Protein AF-A0A5S9M3V0-F1 (afdb_monomer_lite)

pLDDT: mean 73.52, std 26.39, range [24.31, 98.56]

Structure (mmCIF, N/CA/C/O backbone):
data_AF-A0A5S9M3V0-F1
#
_entry.id   AF-A0A5S9M3V0-F1
#
loop_
_atom_site.group_PDB
_atom_site.id
_atom_site.type_symbol
_atom_site.label_atom_id
_atom_site.label_alt_id
_atom_site.label_comp_id
_atom_site.label_asym_id
_atom_site.label_entity_id
_atom_site.label_seq_id
_atom_site.pdbx_PDB_ins_code
_atom_site.Cartn_x
_atom_site.Cartn_y
_atom_site.Cartn_z
_atom_site.occupancy
_atom_site.B_iso_or_equiv
_atom_site.auth_seq_id
_atom_site.auth_comp_id
_atom_site.auth_asym_id
_atom_site.auth_atom_id
_atom_site.pdbx_PDB_model_num
ATOM 1 N N . MET A 1 1 ? -3.239 -9.063 2.909 1.00 83.62 1 MET A N 1
ATOM 2 C CA . MET A 1 1 ? -3.955 -8.893 1.628 1.00 83.62 1 MET A CA 1
ATOM 3 C C . MET A 1 1 ? -2.912 -8.593 0.571 1.00 83.62 1 MET A C 1
ATOM 5 O O . MET A 1 1 ? -2.339 -7.516 0.611 1.00 83.62 1 MET A O 1
ATOM 9 N N . GLY A 1 2 ? -2.609 -9.561 -0.298 1.00 81.31 2 GLY A N 1
ATOM 10 C CA . GLY A 1 2 ? -1.682 -9.356 -1.419 1.00 81.31 2 GLY A CA 1
ATOM 11 C C . GLY A 1 2 ? -2.353 -8.707 -2.640 1.00 81.31 2 GLY A C 1
ATOM 12 O O . GLY A 1 2 ? -3.596 -8.662 -2.681 1.00 81.31 2 GLY A O 1
ATOM 13 N N . PRO A 1 3 ? -1.552 -8.257 -3.622 1.00 82.06 3 PRO A N 1
ATOM 14 C CA . PRO A 1 3 ? -2.022 -7.537 -4.802 1.00 82.06 3 PRO A CA 1
ATOM 15 C C . PRO A 1 3 ? -2.828 -8.434 -5.747 1.00 82.06 3 PRO A C 1
ATOM 17 O O . PRO A 1 3 ? -2.800 -9.663 -5.641 1.00 82.06 3 PRO A O 1
ATOM 20 N N . PHE A 1 4 ? -3.497 -7.825 -6.721 1.00 76.31 4 PHE A N 1
ATOM 21 C CA . PHE A 1 4 ? -4.145 -8.510 -7.833 1.00 76.31 4 PHE A CA 1
ATOM 22 C C . PHE A 1 4 ? -3.152 -9.371 -8.617 1.00 76.31 4 PHE A C 1
ATOM 24 O O . PHE A 1 4 ? -3.470 -10.504 -8.963 1.00 76.31 4 PHE A O 1
ATOM 31 N N . GLY A 1 5 ? -1.916 -8.908 -8.821 1.00 68.94 5 GLY A N 1
ATOM 32 C CA . GLY A 1 5 ? -0.915 -9.685 -9.554 1.00 68.94 5 GLY A CA 1
ATOM 33 C C . GLY A 1 5 ? -0.588 -11.051 -8.933 1.00 68.94 5 GLY A C 1
ATOM 34 O O . GLY A 1 5 ? -0.295 -12.001 -9.652 1.00 68.94 5 GLY A O 1
ATOM 35 N N . ALA A 1 6 ? -0.730 -11.194 -7.609 1.00 67.81 6 ALA A N 1
ATOM 36 C CA . ALA A 1 6 ? -0.544 -12.481 -6.933 1.00 67.81 6 ALA A CA 1
ATOM 37 C C . ALA A 1 6 ? -1.690 -13.470 -7.223 1.00 67.81 6 ALA A C 1
ATOM 39 O O . ALA A 1 6 ? -1.515 -14.680 -7.107 1.00 67.81 6 ALA A O 1
ATOM 40 N N . TYR A 1 7 ? -2.868 -12.972 -7.616 1.00 60.62 7 TYR A N 1
ATOM 41 C CA . TYR A 1 7 ? -3.984 -13.804 -8.067 1.00 60.62 7 TYR A CA 1
ATOM 42 C C . TYR A 1 7 ? -3.748 -14.358 -9.481 1.00 60.62 7 TYR A C 1
ATOM 44 O O . TYR A 1 7 ? -4.107 -15.503 -9.751 1.00 60.62 7 TYR A O 1
ATOM 52 N N . LEU A 1 8 ? -3.086 -13.597 -10.360 1.00 61.81 8 LEU A N 1
ATOM 53 C CA . LEU A 1 8 ? -2.803 -14.020 -11.737 1.00 61.81 8 LEU A CA 1
ATOM 54 C C . LEU A 1 8 ? -1.798 -15.181 -11.834 1.00 61.81 8 LEU A C 1
ATOM 56 O O . LEU A 1 8 ? -1.773 -15.875 -12.847 1.00 61.81 8 LEU A O 1
ATOM 60 N N . SER A 1 9 ? -1.007 -15.434 -10.781 1.00 60.62 9 SER A N 1
ATOM 61 C CA . SER A 1 9 ? -0.002 -16.515 -10.718 1.00 60.62 9 SER A CA 1
ATOM 62 C C . SER A 1 9 ? 1.030 -16.497 -11.864 1.00 60.62 9 SER A C 1
ATOM 64 O O . SER A 1 9 ? 1.663 -17.513 -12.150 1.00 60.62 9 SER A O 1
ATOM 66 N N . ASP A 1 10 ? 1.221 -15.347 -12.518 1.00 60.50 10 ASP A N 1
ATOM 67 C CA . ASP A 1 10 ? 2.099 -15.149 -13.682 1.00 60.50 10 ASP A CA 1
ATOM 68 C C . ASP A 1 10 ? 3.323 -14.255 -13.378 1.00 60.50 10 ASP A C 1
ATOM 70 O O . ASP A 1 10 ? 4.095 -13.899 -14.273 1.00 60.50 10 ASP A O 1
ATOM 74 N N . GLY A 1 11 ? 3.511 -13.883 -12.106 1.00 56.34 11 GLY A N 1
ATOM 75 C CA . GLY A 1 11 ? 4.574 -12.983 -11.651 1.00 56.34 11 GLY A CA 1
ATOM 76 C C . GLY A 1 11 ? 4.284 -11.492 -11.869 1.00 56.34 11 GLY A C 1
ATOM 77 O O . GLY A 1 11 ? 5.174 -10.661 -11.660 1.00 56.34 11 GLY A O 1
ATOM 78 N N . SER A 1 12 ? 3.062 -11.118 -12.269 1.00 57.88 12 SER A N 1
ATOM 79 C CA . SER A 1 12 ? 2.623 -9.713 -12.360 1.00 57.88 12 SER A CA 1
ATOM 80 C C . SER A 1 12 ? 2.601 -8.989 -11.008 1.00 57.88 12 SER A C 1
ATOM 82 O O . SER A 1 12 ? 2.659 -7.759 -10.979 1.00 57.88 12 SER A O 1
ATOM 84 N N . GLU A 1 13 ? 2.647 -9.729 -9.893 1.00 54.34 13 GLU A N 1
ATOM 85 C CA . GLU A 1 13 ? 2.831 -9.212 -8.526 1.00 54.34 13 GLU A CA 1
ATOM 86 C C . GLU A 1 13 ? 4.061 -8.301 -8.352 1.00 54.34 13 GLU A C 1
ATOM 88 O O . GLU A 1 13 ? 4.094 -7.502 -7.422 1.00 54.34 13 GLU A O 1
ATOM 93 N N . TYR A 1 14 ? 5.042 -8.368 -9.263 1.00 55.38 14 TYR A N 1
ATOM 94 C CA . TYR A 1 14 ? 6.237 -7.514 -9.255 1.00 55.38 14 TYR A CA 1
ATOM 95 C C . TYR A 1 14 ? 6.328 -6.533 -10.427 1.00 55.38 14 TYR A C 1
ATOM 97 O O . TYR A 1 14 ? 7.297 -5.773 -10.494 1.00 55.38 14 TYR A O 1
ATOM 105 N N . LYS A 1 15 ? 5.362 -6.554 -11.354 1.00 61.38 15 LYS A N 1
ATOM 106 C CA . LYS A 1 15 ? 5.360 -5.714 -12.564 1.00 61.38 15 LYS A CA 1
ATOM 107 C C . LYS A 1 15 ? 4.281 -4.635 -12.543 1.00 61.38 15 LYS A C 1
ATOM 109 O O . LYS A 1 15 ? 4.515 -3.572 -13.105 1.00 61.38 15 LYS A O 1
ATOM 114 N N . GLY A 1 16 ? 3.130 -4.894 -11.920 1.00 59.75 16 GLY A N 1
ATOM 115 C CA . GLY A 1 16 ? 1.950 -4.045 -12.104 1.00 59.75 16 GLY A CA 1
ATOM 116 C C . GLY A 1 16 ? 1.423 -4.094 -13.546 1.00 59.75 16 GLY A C 1
ATOM 117 O O . GLY A 1 16 ? 1.654 -5.069 -14.263 1.00 59.75 16 GLY A O 1
ATOM 118 N N . ASN A 1 17 ? 0.719 -3.037 -13.960 1.00 66.38 17 ASN A N 1
ATOM 119 C CA . ASN A 1 17 ? 0.140 -2.816 -15.285 1.00 66.38 17 ASN A CA 1
ATOM 120 C C . ASN A 1 17 ? -0.765 -3.961 -15.765 1.00 66.38 17 ASN A C 1
ATOM 122 O O . ASN A 1 17 ? -0.607 -4.509 -16.855 1.00 66.38 17 ASN A O 1
ATOM 126 N N . TYR A 1 18 ? -1.749 -4.316 -14.938 1.00 72.25 18 TYR A N 1
ATOM 127 C CA . TYR A 1 18 ? -2.718 -5.373 -15.244 1.00 72.25 18 TYR A CA 1
ATOM 128 C C . TYR A 1 18 ? -3.685 -5.012 -16.390 1.00 72.25 18 TYR A C 1
ATOM 130 O O . TYR A 1 18 ? -4.527 -5.827 -16.756 1.00 72.25 18 TYR A O 1
ATOM 138 N N . GLY A 1 19 ? -3.633 -3.776 -16.909 1.00 76.62 19 GLY A N 1
ATOM 139 C CA . GLY A 1 19 ? -4.624 -3.249 -17.854 1.00 76.62 19 GLY A CA 1
ATOM 140 C C . GLY A 1 19 ? -6.026 -3.091 -17.252 1.00 76.62 19 GLY A C 1
ATOM 141 O O . GLY A 1 19 ? -7.004 -2.999 -17.991 1.00 76.62 19 GLY A O 1
ATOM 142 N N . LEU A 1 20 ? -6.137 -3.090 -15.919 1.00 84.69 20 LEU A N 1
ATOM 143 C CA . LEU A 1 20 ? -7.403 -2.970 -15.203 1.00 84.69 20 LEU A CA 1
ATOM 144 C C . LEU A 1 20 ? -7.732 -1.517 -14.872 1.00 84.69 20 LEU A C 1
ATOM 146 O O . LEU A 1 20 ? -6.852 -0.711 -14.574 1.00 84.69 20 LEU A O 1
ATOM 150 N N . SER A 1 21 ? -9.027 -1.206 -14.877 1.00 90.88 21 SER A N 1
ATOM 151 C CA . SER A 1 21 ? -9.535 0.049 -14.331 1.00 90.88 21 SER A CA 1
ATOM 152 C C . SER A 1 21 ? -9.509 0.030 -12.801 1.00 90.88 21 SER A C 1
ATOM 154 O O . SER A 1 21 ? -9.533 -1.029 -12.170 1.00 90.88 21 SER A O 1
ATOM 156 N N . GLU A 1 22 ? -9.534 1.217 -12.195 1.00 93.38 22 GLU A N 1
ATOM 157 C CA . GLU A 1 22 ? -9.676 1.368 -10.744 1.00 93.38 22 GLU A CA 1
ATOM 158 C C . GLU A 1 22 ? -10.935 0.654 -10.224 1.00 93.38 22 GLU A C 1
ATOM 160 O O . GLU A 1 22 ? -10.861 -0.077 -9.241 1.00 93.38 22 GLU A O 1
ATOM 165 N N . GLN A 1 23 ? -12.067 0.773 -10.932 1.00 93.88 23 GLN A N 1
ATOM 166 C CA . GLN A 1 23 ? -13.310 0.096 -10.552 1.00 93.88 23 GLN A CA 1
ATOM 167 C C . GLN A 1 23 ? -13.162 -1.431 -10.547 1.00 93.88 23 GLN A C 1
ATOM 169 O O . GLN A 1 23 ? -13.623 -2.084 -9.616 1.00 93.88 23 GLN A O 1
ATOM 174 N N . ALA A 1 24 ? -12.477 -2.008 -11.539 1.00 93.94 24 ALA A N 1
ATOM 175 C CA . ALA A 1 24 ? -12.241 -3.450 -11.574 1.00 93.94 24 ALA A CA 1
ATOM 176 C C . ALA A 1 24 ? -11.377 -3.918 -10.387 1.00 93.94 24 ALA A C 1
ATOM 178 O O . ALA A 1 24 ? -11.604 -4.996 -9.838 1.00 93.94 24 ALA A O 1
ATOM 179 N N . LEU A 1 25 ? -10.411 -3.098 -9.958 1.00 95.69 25 LEU A N 1
ATOM 180 C CA . LEU A 1 25 ? -9.590 -3.366 -8.774 1.00 95.69 25 LEU A CA 1
ATOM 181 C C . LEU A 1 25 ? -10.396 -3.237 -7.473 1.00 95.69 25 LEU A C 1
ATOM 183 O O . LEU A 1 25 ? -10.235 -4.066 -6.576 1.00 95.69 25 LEU A O 1
ATOM 187 N N . ILE A 1 26 ? -11.293 -2.252 -7.382 1.00 96.75 26 ILE A N 1
ATOM 188 C CA . ILE A 1 26 ? -12.248 -2.122 -6.274 1.00 96.75 26 ILE A CA 1
ATOM 189 C C . ILE A 1 26 ? -13.121 -3.379 -6.187 1.00 96.75 26 ILE A C 1
ATOM 191 O O . ILE A 1 26 ? -13.203 -4.006 -5.130 1.00 96.75 26 ILE A O 1
ATOM 195 N N . ASP A 1 27 ? -13.726 -3.789 -7.302 1.00 95.88 27 ASP A N 1
ATOM 196 C CA . ASP A 1 27 ? -14.616 -4.951 -7.356 1.00 95.88 27 ASP A CA 1
ATOM 197 C C . ASP A 1 27 ? -13.896 -6.244 -6.965 1.00 95.88 27 ASP A C 1
ATOM 199 O O . ASP A 1 27 ? -14.465 -7.091 -6.273 1.00 95.88 27 ASP A O 1
ATOM 203 N N . PHE A 1 28 ? -12.622 -6.367 -7.336 1.00 94.69 28 PHE A N 1
ATOM 204 C CA . PHE A 1 28 ? -11.773 -7.479 -6.931 1.00 94.69 28 PHE A CA 1
ATOM 205 C C . PHE A 1 28 ? -11.464 -7.492 -5.423 1.00 94.69 28 PHE A C 1
ATOM 207 O O . PHE A 1 28 ? -11.489 -8.555 -4.792 1.00 94.69 28 PHE A O 1
ATOM 214 N N . HIS A 1 29 ? -11.160 -6.338 -4.821 1.00 95.62 29 HIS A N 1
ATOM 215 C CA . HIS A 1 29 ? -10.774 -6.262 -3.406 1.00 95.62 29 HIS A CA 1
ATOM 216 C C . HIS A 1 29 ? -11.964 -6.273 -2.443 1.00 95.62 29 HIS A C 1
ATOM 218 O O . HIS A 1 29 ? -11.828 -6.815 -1.344 1.00 95.62 29 HIS A O 1
ATOM 224 N N . ARG A 1 30 ? -13.137 -5.767 -2.848 1.00 97.62 30 ARG A N 1
ATOM 225 C CA . ARG A 1 30 ? -14.355 -5.687 -2.018 1.00 97.62 30 ARG A CA 1
ATOM 226 C C . ARG A 1 30 ? -14.709 -6.984 -1.287 1.00 97.62 30 ARG A C 1
ATOM 228 O O . ARG A 1 30 ? -14.741 -6.953 -0.056 1.00 97.62 30 ARG A O 1
ATOM 235 N N . PRO A 1 31 ? -14.915 -8.137 -1.955 1.00 93.62 31 PRO A N 1
ATOM 236 C CA . PRO A 1 31 ? -15.298 -9.360 -1.247 1.00 93.62 31 PRO A CA 1
ATOM 237 C C . PRO A 1 31 ? -14.209 -9.860 -0.287 1.00 93.62 31 PRO A C 1
ATOM 239 O O . PRO A 1 31 ? -14.510 -10.481 0.731 1.00 93.62 31 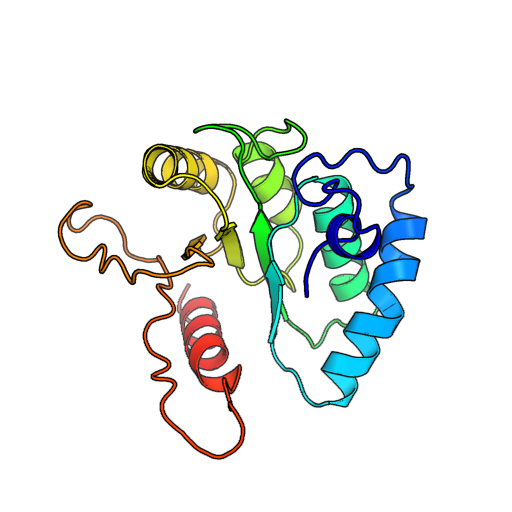PRO A O 1
ATOM 242 N N . ARG A 1 32 ? -12.933 -9.575 -0.578 1.00 92.31 32 ARG A N 1
ATOM 243 C CA . ARG A 1 32 ? -11.801 -9.975 0.269 1.00 92.31 32 ARG A CA 1
ATOM 244 C C . ARG A 1 32 ? -11.723 -9.121 1.535 1.00 92.31 32 ARG A C 1
ATOM 246 O O . ARG A 1 32 ? -11.483 -9.659 2.613 1.00 92.31 32 ARG A O 1
ATOM 253 N N . ILE A 1 33 ? -11.928 -7.809 1.403 1.00 90.31 33 ILE A N 1
ATOM 254 C CA . ILE A 1 33 ? -11.992 -6.879 2.535 1.00 90.31 33 ILE A CA 1
ATOM 255 C C . ILE A 1 33 ? -13.208 -7.202 3.404 1.00 90.31 33 ILE A C 1
ATOM 257 O O . ILE A 1 33 ? -13.033 -7.397 4.604 1.00 90.31 33 ILE A O 1
ATOM 261 N N . GLN A 1 34 ? -14.391 -7.371 2.802 1.00 91.50 34 GLN A N 1
ATOM 262 C CA . GLN A 1 34 ? -15.620 -7.745 3.510 1.00 91.50 34 GLN A CA 1
ATOM 263 C C . GLN A 1 34 ? -15.405 -8.974 4.401 1.00 91.50 34 GLN A C 1
ATOM 265 O O . GLN A 1 34 ? -15.664 -8.915 5.598 1.00 91.50 34 GLN A O 1
ATOM 270 N N . ALA A 1 35 ? -14.850 -10.058 3.850 1.00 83.50 35 ALA A N 1
ATOM 271 C CA . ALA A 1 35 ? -14.629 -11.288 4.607 1.0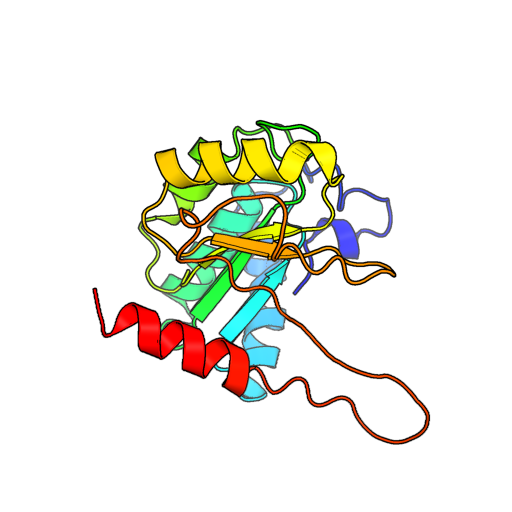0 83.50 35 ALA A CA 1
ATOM 272 C C . ALA A 1 35 ? -13.661 -11.106 5.792 1.00 83.50 35 ALA A C 1
ATOM 274 O O . ALA A 1 35 ? -13.832 -11.730 6.838 1.00 83.50 35 ALA A O 1
ATOM 275 N N . LEU A 1 36 ? -12.638 -10.255 5.653 1.00 81.88 36 LEU A N 1
ATOM 276 C CA . LEU A 1 36 ? -11.696 -9.962 6.739 1.00 81.88 36 LEU A CA 1
ATOM 277 C C . LEU A 1 36 ? -12.333 -9.092 7.826 1.00 81.88 36 LEU A C 1
ATOM 279 O O . LEU A 1 36 ? -12.107 -9.340 9.011 1.00 81.88 36 LEU A O 1
ATOM 283 N N . VAL A 1 37 ? -13.136 -8.104 7.434 1.00 83.06 37 VAL A N 1
ATOM 284 C CA . VAL A 1 37 ? -13.874 -7.238 8.362 1.00 83.06 37 VAL A CA 1
ATOM 285 C C . VAL A 1 37 ? -14.917 -8.044 9.135 1.00 83.06 37 VAL A C 1
ATOM 287 O O . VAL A 1 37 ? -14.960 -7.964 10.360 1.00 83.06 37 VAL A O 1
ATOM 290 N N . GLU A 1 38 ? -15.688 -8.900 8.461 1.00 83.00 38 GLU A N 1
ATOM 291 C CA . GLU A 1 38 ? -16.655 -9.809 9.097 1.00 83.00 38 GLU A CA 1
ATOM 292 C C . GLU A 1 38 ? -15.987 -10.815 10.043 1.00 83.00 38 GLU A C 1
ATOM 294 O O . GLU A 1 38 ? -16.563 -11.194 11.063 1.00 83.00 38 GLU A O 1
ATOM 299 N N . ALA A 1 39 ? -14.743 -11.211 9.753 1.00 80.88 39 ALA A N 1
ATOM 300 C CA . ALA A 1 39 ? -13.928 -12.029 10.648 1.00 80.88 39 ALA A CA 1
ATOM 301 C C . ALA A 1 39 ? -13.363 -11.253 11.860 1.00 80.88 39 ALA A C 1
ATOM 303 O O . ALA A 1 39 ? -12.680 -11.848 12.699 1.00 80.88 39 ALA A O 1
ATOM 304 N N . GLY A 1 40 ? -13.638 -9.948 11.970 1.00 79.19 40 GLY A N 1
ATOM 305 C CA . GLY A 1 40 ? -13.247 -9.094 13.091 1.00 79.19 40 GLY A CA 1
ATOM 306 C C . GLY A 1 40 ? -11.875 -8.435 12.944 1.00 79.19 40 GLY A C 1
ATOM 307 O O . GLY A 1 40 ? -11.217 -8.172 13.949 1.00 79.19 40 GLY A O 1
ATOM 308 N N . ALA A 1 41 ? -11.387 -8.211 11.720 1.00 74.81 41 ALA A N 1
ATOM 309 C CA . ALA A 1 41 ? -10.130 -7.496 11.516 1.00 74.81 41 ALA A CA 1
ATOM 310 C C . ALA A 1 41 ? -10.293 -5.978 11.726 1.00 74.81 41 ALA A C 1
ATOM 312 O O . ALA A 1 41 ? -10.947 -5.305 10.936 1.00 74.81 41 ALA A O 1
ATOM 313 N N . ASP A 1 42 ? -9.614 -5.428 12.740 1.00 71.06 42 ASP A N 1
ATOM 314 C CA . ASP A 1 42 ? -9.584 -3.975 12.986 1.00 71.06 42 ASP A CA 1
ATOM 315 C C . ASP A 1 42 ? -8.643 -3.221 12.027 1.00 71.06 42 ASP A C 1
ATOM 317 O O . ASP A 1 42 ? -8.881 -2.065 11.676 1.00 71.06 42 ASP A O 1
ATOM 321 N N . ILE A 1 43 ? -7.541 -3.870 11.622 1.00 83.12 43 ILE A N 1
ATOM 322 C CA . ILE A 1 43 ? -6.548 -3.311 10.695 1.00 83.12 43 ILE A CA 1
ATOM 323 C C . ILE A 1 43 ? -6.137 -4.346 9.654 1.00 83.12 43 ILE A C 1
ATOM 325 O O . ILE A 1 43 ? -5.762 -5.472 9.997 1.00 83.12 43 ILE A O 1
ATOM 329 N N . LEU A 1 44 ? -6.136 -3.933 8.388 1.00 84.56 44 LEU A N 1
ATOM 330 C CA . LEU A 1 44 ? -5.701 -4.737 7.254 1.00 84.56 44 LEU A CA 1
ATOM 331 C C . LEU A 1 44 ? -4.246 -4.445 6.872 1.00 84.56 44 LEU A C 1
ATOM 333 O O . LEU A 1 44 ? -3.811 -3.300 6.766 1.00 84.56 44 LEU A O 1
ATOM 337 N N . ALA A 1 45 ? -3.496 -5.510 6.607 1.00 87.94 45 ALA A N 1
ATOM 338 C CA . ALA A 1 45 ? -2.186 -5.427 5.978 1.00 87.94 45 ALA A CA 1
ATOM 339 C C . ALA A 1 45 ? -2.355 -5.571 4.460 1.00 87.94 45 ALA A C 1
ATOM 341 O O . ALA A 1 45 ? -2.542 -6.694 3.984 1.00 87.94 45 ALA A O 1
ATOM 342 N N . CYS A 1 46 ? -2.320 -4.474 3.707 1.00 92.00 46 CYS A N 1
ATOM 343 C CA . CYS A 1 46 ? -2.318 -4.498 2.243 1.00 92.00 46 CYS A CA 1
ATOM 344 C C . CYS A 1 46 ? -0.870 -4.404 1.764 1.00 92.00 46 CYS A C 1
ATOM 346 O O . CYS A 1 46 ? -0.228 -3.367 1.891 1.00 92.00 46 CYS A O 1
ATOM 348 N N . GLU A 1 47 ? -0.316 -5.515 1.296 1.00 90.12 47 GLU A N 1
ATOM 349 C CA . GLU A 1 47 ? 1.129 -5.668 1.153 1.00 90.12 47 GLU A CA 1
ATOM 350 C C . GLU A 1 47 ? 1.548 -6.042 -0.259 1.00 90.12 47 GLU A C 1
ATOM 352 O O . GLU A 1 47 ? 0.813 -6.719 -0.975 1.00 90.12 47 GLU A O 1
ATOM 357 N N . THR A 1 48 ? 2.764 -5.632 -0.626 1.00 90.50 48 THR A N 1
ATOM 358 C CA . THR A 1 48 ? 3.382 -5.914 -1.928 1.00 90.50 48 THR A CA 1
ATOM 359 C C . THR A 1 48 ? 2.540 -5.371 -3.078 1.00 90.50 48 THR A C 1
ATOM 361 O O . THR A 1 48 ? 2.353 -6.037 -4.084 1.00 90.50 48 THR A O 1
ATOM 364 N N . ILE A 1 49 ? 2.006 -4.158 -2.929 1.00 94.62 49 ILE A N 1
ATOM 365 C CA . ILE A 1 49 ? 1.247 -3.501 -3.995 1.00 94.62 49 ILE A CA 1
ATOM 366 C C . ILE A 1 49 ? 2.238 -2.944 -5.032 1.00 94.62 49 ILE A C 1
ATOM 368 O O . ILE A 1 49 ? 3.074 -2.114 -4.671 1.00 94.62 49 ILE A O 1
ATOM 372 N N . PRO A 1 50 ? 2.212 -3.388 -6.302 1.00 93.25 50 PRO A N 1
ATOM 373 C CA . PRO A 1 50 ? 3.239 -3.000 -7.265 1.00 93.25 50 PRO A CA 1
ATOM 374 C C . PRO A 1 50 ? 2.922 -1.705 -8.019 1.00 93.25 50 PRO A C 1
ATOM 376 O O . PRO A 1 50 ? 3.831 -1.167 -8.649 1.00 93.25 50 PRO A O 1
ATOM 379 N N . CYS A 1 51 ? 1.671 -1.232 -7.972 1.00 93.69 51 CYS A N 1
ATOM 380 C CA . CYS A 1 51 ? 1.148 -0.122 -8.769 1.00 93.69 51 CYS A CA 1
ATOM 381 C C . CYS A 1 51 ? 0.317 0.867 -7.942 1.00 93.69 51 CYS A C 1
ATOM 383 O O . CYS A 1 51 ? -0.344 0.492 -6.967 1.00 93.69 51 CYS A O 1
ATOM 385 N N . LEU A 1 52 ? 0.317 2.138 -8.348 1.00 96.00 52 LEU A N 1
ATOM 386 C CA . LEU A 1 52 ? -0.401 3.185 -7.624 1.00 96.00 52 LEU A CA 1
ATOM 387 C C . LEU A 1 52 ? -1.923 3.025 -7.728 1.00 96.00 52 LEU A C 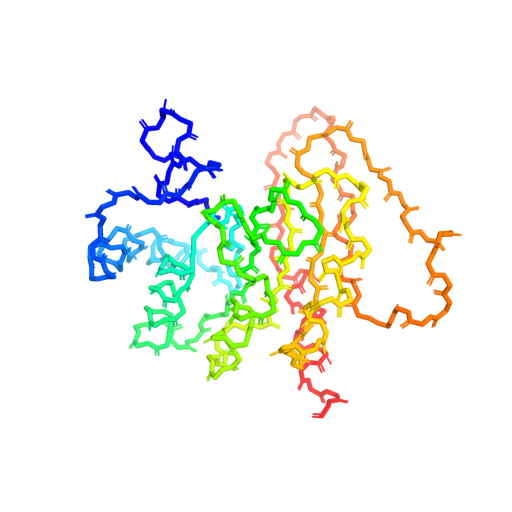1
ATOM 389 O O . LEU A 1 52 ? -2.621 3.134 -6.722 1.00 96.00 52 LEU A O 1
ATOM 393 N N . ILE A 1 53 ? -2.436 2.705 -8.919 1.00 96.19 53 ILE A N 1
ATOM 394 C CA . ILE A 1 53 ? -3.883 2.579 -9.157 1.00 96.19 53 ILE A CA 1
ATOM 395 C C . ILE A 1 53 ? -4.545 1.547 -8.231 1.00 96.19 53 ILE A C 1
ATOM 397 O O . ILE A 1 53 ? -5.651 1.770 -7.745 1.00 96.19 53 ILE A O 1
ATOM 401 N N . GLU A 1 54 ? -3.855 0.447 -7.920 1.00 96.94 54 GLU A N 1
ATOM 402 C CA . GLU A 1 54 ? -4.355 -0.564 -6.987 1.00 96.94 54 GLU A CA 1
ATOM 403 C C . GLU A 1 54 ? -4.343 -0.070 -5.538 1.00 96.94 54 GLU A C 1
ATOM 405 O O . GLU A 1 54 ? -5.314 -0.281 -4.810 1.00 96.94 54 GLU A O 1
ATOM 410 N N . ALA A 1 55 ? -3.287 0.630 -5.119 1.00 97.56 55 ALA A N 1
ATOM 411 C CA . ALA A 1 55 ? -3.235 1.228 -3.789 1.00 97.56 55 ALA A CA 1
ATOM 412 C C . ALA A 1 55 ? -4.362 2.256 -3.590 1.00 97.56 55 ALA A C 1
ATOM 414 O O . ALA A 1 55 ? -5.021 2.258 -2.548 1.00 97.56 55 ALA A O 1
ATOM 415 N N . THR A 1 56 ? -4.623 3.092 -4.598 1.00 98.00 56 THR A N 1
ATOM 416 C CA . THR A 1 56 ? -5.720 4.068 -4.578 1.00 98.00 56 THR A CA 1
ATOM 417 C C . THR A 1 56 ? -7.089 3.390 -4.582 1.00 98.00 56 THR A C 1
ATOM 419 O O . THR A 1 56 ? -7.951 3.793 -3.805 1.00 98.00 56 THR A O 1
ATOM 422 N N . ALA A 1 57 ? -7.283 2.329 -5.373 1.00 98.06 57 ALA A N 1
ATOM 423 C CA . ALA A 1 57 ? -8.515 1.537 -5.371 1.00 98.06 57 ALA A CA 1
ATOM 424 C C . ALA A 1 57 ? -8.834 0.976 -3.974 1.00 98.06 57 ALA A C 1
ATOM 426 O O . ALA A 1 57 ? -9.955 1.111 -3.489 1.00 98.06 57 ALA A O 1
ATOM 427 N N . ILE A 1 58 ? -7.835 0.398 -3.295 1.00 97.94 58 ILE A N 1
ATOM 428 C CA . ILE A 1 58 ? -7.982 -0.109 -1.922 1.00 97.94 58 ILE A CA 1
ATOM 429 C C . ILE A 1 58 ? -8.345 1.029 -0.958 1.00 97.94 58 ILE A C 1
ATOM 431 O O . ILE A 1 58 ? -9.237 0.865 -0.129 1.00 97.94 58 ILE A O 1
ATOM 435 N N . ALA A 1 59 ? -7.664 2.174 -1.053 1.00 98.25 59 ALA A N 1
ATOM 436 C CA . ALA A 1 59 ? -7.896 3.306 -0.160 1.00 98.25 59 ALA A CA 1
ATOM 437 C C . ALA A 1 59 ? -9.305 3.903 -0.316 1.00 98.25 59 ALA A C 1
ATOM 439 O O . ALA A 1 59 ? -9.977 4.133 0.688 1.00 98.25 59 ALA A O 1
ATOM 440 N N . LYS A 1 60 ? -9.774 4.076 -1.559 1.00 98.25 60 LYS A N 1
ATOM 441 C CA . LYS A 1 60 ? -11.143 4.519 -1.868 1.00 98.25 60 LYS A CA 1
ATOM 442 C C . LYS A 1 60 ? -12.187 3.546 -1.344 1.00 98.25 60 LYS A C 1
ATOM 444 O O . LYS A 1 60 ? -13.092 3.949 -0.630 1.00 98.25 60 LYS A O 1
ATOM 449 N N . LEU A 1 61 ? -12.011 2.254 -1.611 1.00 98.19 61 LEU A N 1
ATOM 450 C CA . LEU A 1 61 ? -12.921 1.220 -1.126 1.00 98.19 61 LEU A CA 1
ATOM 451 C C . LEU A 1 61 ? -13.039 1.224 0.407 1.00 98.19 61 LEU A C 1
ATOM 453 O O . LEU A 1 61 ? -14.140 1.122 0.943 1.00 98.19 61 LEU A O 1
ATOM 457 N N . LEU A 1 62 ? -11.918 1.371 1.122 1.00 96.94 62 LEU A N 1
ATOM 458 C CA . LEU A 1 62 ? -11.941 1.491 2.581 1.00 96.94 62 LEU A CA 1
ATOM 459 C C . LEU A 1 62 ? -12.681 2.749 3.045 1.00 96.94 62 LEU A C 1
ATOM 461 O O . LEU A 1 62 ? -13.458 2.681 3.992 1.00 96.94 62 LEU A O 1
ATOM 465 N N . GLN A 1 63 ? -12.452 3.882 2.384 1.00 97.19 63 GLN A N 1
ATOM 466 C CA . GLN A 1 63 ? -13.119 5.140 2.706 1.00 97.19 63 GLN A CA 1
ATOM 467 C C . GLN A 1 63 ? -14.635 5.079 2.476 1.00 97.19 63 GLN A C 1
ATOM 469 O O . GLN A 1 63 ? -15.393 5.501 3.351 1.00 97.19 63 GLN A O 1
ATOM 474 N N . ASP A 1 64 ? -15.061 4.531 1.340 1.00 97.62 64 ASP A N 1
ATOM 475 C CA . ASP A 1 64 ? -16.453 4.564 0.890 1.00 97.62 64 ASP A CA 1
ATOM 476 C C . ASP A 1 64 ? -17.319 3.484 1.555 1.00 97.62 64 ASP A C 1
ATOM 478 O O . ASP A 1 64 ? -18.480 3.735 1.881 1.00 97.62 64 ASP A O 1
ATOM 482 N N . GLU A 1 65 ? -16.770 2.283 1.775 1.00 97.62 65 GLU A N 1
ATOM 483 C CA . GLU A 1 65 ? -17.556 1.108 2.189 1.00 97.62 65 GLU A CA 1
ATOM 484 C C . GLU A 1 65 ? -17.146 0.534 3.558 1.00 97.62 65 GLU A C 1
ATOM 486 O O . GLU A 1 65 ? -17.948 -0.137 4.206 1.00 97.62 65 GLU A O 1
ATOM 491 N N . PHE A 1 66 ? -15.929 0.816 4.043 1.00 94.38 66 PHE A N 1
ATOM 492 C CA . PHE A 1 66 ? -15.370 0.206 5.262 1.00 94.38 66 PHE A CA 1
ATOM 493 C C . PHE A 1 66 ? -14.756 1.237 6.214 1.00 94.38 66 PHE A C 1
ATOM 495 O O . PHE A 1 66 ? -13.666 1.039 6.751 1.00 94.38 66 PHE A O 1
ATOM 502 N N . SER A 1 67 ? -15.462 2.344 6.454 1.00 90.44 67 SER A N 1
ATOM 503 C CA . SER A 1 67 ? -14.931 3.504 7.185 1.00 90.44 67 SER A CA 1
ATOM 504 C C . SER A 1 67 ? -14.444 3.212 8.613 1.00 90.44 67 SER A C 1
ATOM 506 O O . SER A 1 67 ? -13.603 3.947 9.128 1.00 90.44 67 SER A O 1
ATOM 508 N N . GLY A 1 68 ? -14.925 2.132 9.241 1.00 87.88 68 GLY A N 1
ATOM 509 C CA . GLY A 1 68 ? -14.478 1.660 10.557 1.00 87.88 68 GLY A CA 1
ATOM 510 C C . GLY A 1 68 ? -13.200 0.810 10.547 1.00 87.88 68 GLY A C 1
ATOM 511 O O . GLY A 1 68 ? -12.727 0.419 11.612 1.00 87.88 68 GLY A O 1
ATOM 512 N N . THR A 1 69 ? -12.641 0.508 9.375 1.00 85.75 69 THR A N 1
ATOM 513 C CA . THR A 1 69 ? -11.468 -0.354 9.211 1.00 85.75 69 THR A CA 1
ATOM 514 C C . THR A 1 69 ? -10.289 0.455 8.693 1.00 85.75 69 THR A C 1
ATOM 516 O O . THR A 1 69 ? -10.381 1.153 7.685 1.00 85.75 69 THR A O 1
ATOM 519 N N . SER A 1 70 ? -9.142 0.333 9.359 1.00 89.69 70 SER A N 1
ATOM 520 C CA . SER A 1 70 ? -7.898 0.938 8.879 1.00 89.69 70 SER A CA 1
ATOM 521 C C . SER A 1 70 ? -7.036 -0.071 8.123 1.00 89.69 70 SER A C 1
ATOM 523 O O . SER A 1 70 ? -7.183 -1.284 8.261 1.00 89.69 70 SER A O 1
ATOM 525 N N . ALA A 1 71 ? -6.068 0.418 7.359 1.00 89.12 71 ALA A N 1
ATOM 526 C CA . ALA A 1 71 ? -5.054 -0.403 6.722 1.00 89.12 71 ALA A CA 1
ATOM 527 C C . ALA A 1 71 ? -3.678 0.260 6.771 1.00 89.12 71 ALA A C 1
ATOM 529 O O . ALA A 1 71 ? -3.557 1.480 6.894 1.00 89.12 71 ALA A O 1
ATOM 530 N N . TRP A 1 72 ? -2.630 -0.547 6.618 1.00 92.56 72 TRP A N 1
ATOM 531 C CA . TRP A 1 72 ? -1.386 -0.051 6.040 1.00 92.56 72 TRP A CA 1
ATOM 532 C C . TRP A 1 72 ? -1.231 -0.569 4.617 1.00 92.56 72 TRP A C 1
ATOM 534 O O . TRP A 1 72 ? -1.630 -1.698 4.321 1.00 92.56 72 TRP A O 1
ATOM 544 N N . ILE A 1 73 ? -0.617 0.243 3.759 1.00 96.00 73 ILE A N 1
ATOM 545 C CA . ILE A 1 73 ? -0.272 -0.142 2.389 1.00 96.00 73 ILE A CA 1
ATOM 546 C C . ILE A 1 73 ? 1.248 -0.176 2.245 1.00 96.00 73 ILE A C 1
ATOM 548 O O . ILE A 1 73 ? 1.914 0.828 2.492 1.00 96.00 73 ILE A O 1
ATOM 552 N N . THR A 1 74 ? 1.813 -1.311 1.832 1.00 95.50 74 THR A N 1
ATOM 553 C CA . THR A 1 74 ? 3.229 -1.387 1.449 1.00 95.50 74 THR A CA 1
ATOM 554 C C . THR A 1 74 ? 3.405 -1.684 -0.029 1.00 95.50 74 THR A C 1
ATOM 556 O O . THR A 1 74 ? 2.799 -2.610 -0.569 1.00 95.50 74 THR A O 1
ATOM 559 N N . PHE A 1 75 ? 4.289 -0.922 -0.667 1.00 95.50 75 PHE A N 1
ATOM 560 C CA . PHE A 1 75 ? 4.660 -1.107 -2.060 1.00 95.50 75 PHE A CA 1
ATOM 561 C C . PHE A 1 75 ? 5.839 -2.072 -2.203 1.00 95.50 75 PHE A C 1
ATOM 563 O O . PHE A 1 75 ? 6.738 -2.099 -1.355 1.00 95.50 75 PHE A O 1
ATOM 570 N N . SER A 1 76 ? 5.876 -2.827 -3.300 1.00 91.75 76 SER A N 1
ATOM 571 C CA . SER A 1 76 ? 7.128 -3.411 -3.786 1.00 91.75 76 SER A CA 1
ATOM 572 C C . SER A 1 76 ? 7.874 -2.378 -4.628 1.00 91.75 76 SER A C 1
ATOM 574 O O . SER A 1 76 ? 7.264 -1.657 -5.417 1.00 91.75 76 SER A O 1
ATOM 576 N N . ALA A 1 77 ? 9.194 -2.285 -4.460 1.00 93.31 77 ALA A N 1
ATOM 577 C CA . ALA A 1 77 ? 10.019 -1.309 -5.170 1.00 93.31 77 ALA A CA 1
ATOM 578 C C . ALA A 1 77 ? 11.108 -1.980 -6.005 1.00 93.31 77 ALA A C 1
ATOM 580 O O . ALA A 1 77 ? 11.740 -2.946 -5.567 1.00 93.31 77 ALA A O 1
ATOM 581 N N . LYS A 1 78 ? 11.336 -1.443 -7.208 1.00 92.62 78 LYS A N 1
ATOM 582 C CA . LYS A 1 78 ? 12.361 -1.944 -8.135 1.00 92.62 78 LYS A CA 1
ATOM 583 C C . LYS A 1 78 ? 13.730 -1.307 -7.904 1.00 92.62 78 LYS A C 1
ATOM 585 O O . LYS A 1 78 ? 14.751 -1.923 -8.202 1.00 92.62 78 LYS A O 1
ATOM 590 N N . ASP A 1 79 ? 13.755 -0.095 -7.355 1.00 95.19 79 ASP A N 1
ATOM 591 C CA . ASP A 1 79 ? 14.972 0.651 -7.051 1.00 95.19 79 ASP A CA 1
ATOM 592 C C . ASP A 1 79 ? 14.782 1.566 -5.825 1.00 95.19 79 ASP A C 1
ATOM 594 O O . ASP A 1 79 ? 13.846 1.402 -5.043 1.00 95.19 79 ASP A O 1
ATOM 598 N N . GLY A 1 80 ? 15.717 2.494 -5.610 1.00 96.00 80 GLY A N 1
ATOM 599 C CA . GLY A 1 80 ? 15.721 3.408 -4.472 1.00 96.00 80 GLY A CA 1
ATOM 600 C C . GLY A 1 80 ? 14.699 4.546 -4.512 1.00 96.00 80 GLY A C 1
ATOM 601 O O . GLY A 1 80 ? 14.633 5.274 -3.521 1.00 96.00 80 GLY A O 1
ATOM 602 N N . LEU A 1 81 ? 13.959 4.710 -5.613 1.00 97.75 81 LEU A N 1
ATOM 603 C CA . LEU A 1 81 ? 13.066 5.838 -5.896 1.00 97.75 81 LEU A CA 1
ATOM 604 C C . LEU A 1 81 ? 11.683 5.404 -6.414 1.00 97.75 81 LEU A C 1
ATOM 606 O O . LEU A 1 81 ? 10.718 6.134 -6.208 1.00 97.75 81 LEU A O 1
ATOM 610 N N . HIS A 1 82 ? 11.569 4.242 -7.061 1.00 97.81 82 HIS A N 1
ATOM 611 C CA . HIS A 1 82 ? 10.362 3.831 -7.783 1.00 97.81 82 HIS A CA 1
ATOM 612 C C . HIS A 1 82 ? 9.762 2.521 -7.270 1.00 97.81 82 HIS A C 1
ATOM 614 O O . HIS A 1 82 ? 10.478 1.566 -6.938 1.00 97.81 82 HIS A O 1
ATOM 620 N N . ILE A 1 83 ? 8.429 2.445 -7.295 1.00 95.44 83 ILE A N 1
ATOM 621 C CA . ILE A 1 83 ? 7.698 1.187 -7.115 1.00 95.44 83 ILE A CA 1
ATOM 622 C C . ILE A 1 83 ? 7.932 0.244 -8.307 1.00 95.44 83 ILE A C 1
ATOM 624 O O . ILE A 1 83 ? 8.496 0.631 -9.334 1.00 95.44 83 ILE A O 1
ATOM 628 N N . SER A 1 84 ? 7.509 -1.008 -8.165 1.00 93.25 84 SER A N 1
ATOM 629 C CA . SER A 1 84 ? 7.609 -2.056 -9.185 1.00 93.25 84 SER A CA 1
ATOM 630 C C . SER A 1 84 ? 7.106 -1.628 -10.571 1.00 93.25 84 SER A C 1
ATOM 632 O O . SER A 1 84 ? 7.835 -1.794 -11.549 1.00 93.25 84 SER A O 1
ATOM 634 N N . GLU A 1 85 ? 5.912 -1.033 -10.657 1.00 92.44 85 GLU A N 1
ATOM 635 C CA . GLU A 1 85 ? 5.329 -0.551 -11.920 1.00 92.44 85 GLU A CA 1
ATOM 636 C C . GLU A 1 85 ? 6.105 0.637 -12.505 1.00 92.44 85 GLU A C 1
ATOM 638 O O . GLU A 1 85 ? 6.312 0.729 -13.715 1.00 92.44 85 GLU A O 1
ATOM 643 N N . GLY A 1 86 ? 6.656 1.489 -11.641 1.00 94.00 86 GLY A N 1
ATOM 644 C CA . GLY A 1 86 ? 7.593 2.537 -12.027 1.00 94.00 86 GLY A CA 1
ATOM 645 C C . GLY A 1 86 ? 7.262 3.934 -11.542 1.00 94.00 86 GLY A C 1
ATOM 646 O O . GLY A 1 86 ? 8.119 4.801 -11.700 1.00 94.00 86 GLY A O 1
ATOM 647 N N . ASP A 1 87 ? 6.106 4.142 -10.917 1.00 96.25 87 ASP A N 1
ATOM 648 C CA . ASP A 1 87 ? 5.805 5.410 -10.259 1.00 96.25 87 ASP A CA 1
ATOM 649 C C . ASP A 1 87 ? 6.817 5.722 -9.150 1.00 96.25 87 ASP A C 1
ATOM 651 O O . ASP A 1 87 ? 7.365 4.834 -8.486 1.00 96.25 87 ASP A O 1
ATOM 655 N N . SER A 1 88 ? 7.054 7.012 -8.929 1.00 98.19 88 SER A N 1
ATOM 656 C CA . SER A 1 88 ? 7.839 7.504 -7.798 1.00 98.19 88 SER A CA 1
ATOM 657 C C . SER A 1 88 ? 7.185 7.082 -6.481 1.00 98.19 88 SER A C 1
ATOM 659 O O . SER A 1 88 ? 6.001 7.341 -6.257 1.00 98.19 88 SER A O 1
ATOM 661 N N . ILE A 1 89 ? 7.956 6.491 -5.561 1.00 98.44 89 ILE A N 1
ATOM 662 C CA . ILE A 1 89 ? 7.446 6.105 -4.236 1.00 98.44 89 ILE A CA 1
ATOM 663 C C . ILE A 1 89 ? 6.911 7.319 -3.466 1.00 98.44 89 ILE A C 1
ATOM 665 O O . ILE A 1 89 ? 5.959 7.191 -2.699 1.00 98.44 89 ILE A O 1
ATOM 669 N N . ARG A 1 90 ? 7.499 8.504 -3.685 1.00 98.44 90 ARG A N 1
ATOM 670 C CA . ARG A 1 90 ? 7.059 9.758 -3.066 1.00 98.44 90 ARG A CA 1
ATOM 671 C C . ARG A 1 90 ? 5.649 10.119 -3.520 1.00 98.44 90 ARG A C 1
ATOM 673 O O . ARG A 1 90 ? 4.811 10.433 -2.679 1.00 98.44 90 ARG A O 1
ATOM 680 N N . ASP A 1 91 ? 5.399 10.045 -4.821 1.00 98.31 91 ASP A N 1
ATOM 681 C CA . ASP A 1 91 ? 4.102 10.405 -5.397 1.00 98.31 91 ASP A CA 1
ATOM 682 C C . ASP A 1 91 ? 3.041 9.384 -4.975 1.00 98.31 91 ASP A C 1
ATOM 684 O O . ASP A 1 91 ? 1.916 9.753 -4.642 1.00 98.31 91 ASP A O 1
ATOM 688 N N . CYS A 1 92 ? 3.433 8.111 -4.865 1.00 98.44 92 CYS A N 1
ATOM 689 C CA . CYS A 1 92 ? 2.561 7.051 -4.375 1.00 98.44 92 CYS A CA 1
ATOM 690 C C . CYS A 1 92 ? 2.096 7.293 -2.937 1.00 98.44 92 CYS A C 1
ATOM 692 O O . CYS A 1 92 ? 0.901 7.225 -2.655 1.00 98.44 92 CYS A O 1
ATOM 694 N N . VAL A 1 93 ? 3.016 7.593 -2.013 1.00 98.00 93 VAL A N 1
ATOM 695 C CA . VAL A 1 93 ? 2.620 7.860 -0.621 1.00 98.00 93 VAL A CA 1
ATOM 696 C C . VAL A 1 93 ? 1.859 9.176 -0.478 1.00 98.00 93 VAL A C 1
ATOM 698 O O . VAL A 1 93 ? 0.948 9.252 0.341 1.00 98.00 93 VAL A O 1
ATOM 701 N N . GLN A 1 94 ? 2.172 10.179 -1.302 1.00 98.56 94 GLN A N 1
ATOM 702 C CA . GLN A 1 94 ? 1.452 11.451 -1.321 1.00 98.56 94 GLN A CA 1
ATOM 703 C C . GLN A 1 94 ? 0.006 11.281 -1.793 1.00 98.56 94 GLN A C 1
ATOM 705 O O . GLN A 1 94 ? -0.903 11.867 -1.211 1.00 98.56 94 GLN A O 1
ATOM 710 N N . ALA A 1 95 ? -0.228 10.449 -2.808 1.00 98.56 95 ALA A N 1
ATOM 711 C CA . ALA A 1 95 ? -1.573 10.135 -3.279 1.00 98.56 95 ALA A CA 1
ATOM 712 C C . ALA A 1 95 ? -2.427 9.438 -2.207 1.00 98.56 95 ALA A C 1
ATOM 714 O O . ALA A 1 95 ? -3.649 9.562 -2.228 1.00 98.56 95 ALA A O 1
ATOM 715 N N . LEU A 1 96 ? -1.799 8.730 -1.263 1.00 98.38 96 LEU A N 1
ATOM 716 C CA . LEU A 1 96 ? -2.482 8.070 -0.151 1.00 98.38 96 LEU A CA 1
ATOM 717 C C . LEU A 1 96 ? -2.690 8.976 1.073 1.00 98.38 96 LEU A C 1
ATOM 719 O O . LEU A 1 96 ? -3.428 8.596 1.982 1.00 98.38 96 LEU A O 1
ATOM 723 N N . GLU A 1 97 ? -2.072 10.160 1.111 1.00 97.38 97 GLU A N 1
ATOM 724 C CA . GLU A 1 97 ? -2.144 11.088 2.246 1.00 97.38 97 GLU A CA 1
ATOM 725 C C . GLU A 1 97 ? -3.586 11.434 2.672 1.0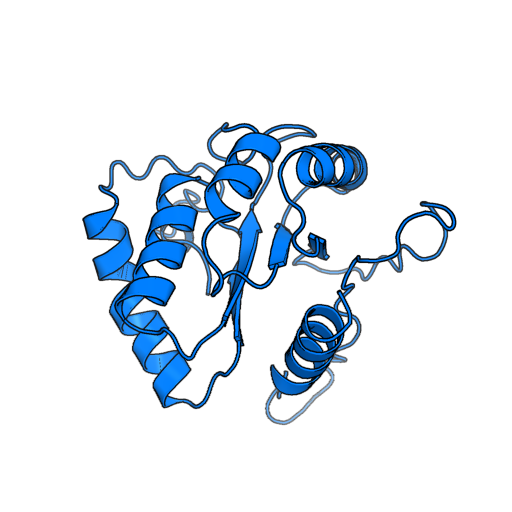0 97.38 97 GLU A C 1
ATOM 727 O O . GLU A 1 97 ? -3.871 11.355 3.871 1.00 97.38 97 GLU A O 1
ATOM 732 N N . PRO A 1 98 ? -4.520 11.745 1.745 1.00 97.62 98 PRO A N 1
ATOM 733 C CA . PRO A 1 98 ? -5.868 12.191 2.108 1.00 97.62 98 PRO A CA 1
ATOM 734 C C . PRO A 1 98 ? -6.774 11.106 2.709 1.00 97.62 98 PRO A C 1
ATOM 736 O O . PRO A 1 98 ? -7.843 11.428 3.220 1.00 97.62 98 PRO A O 1
ATOM 739 N N . TYR A 1 99 ? -6.391 9.828 2.636 1.00 97.56 99 TYR A N 1
ATOM 740 C CA . TYR A 1 99 ? -7.229 8.726 3.108 1.00 97.56 99 TYR A CA 1
ATOM 741 C C . TYR A 1 99 ? -6.935 8.427 4.580 1.00 97.56 99 TYR A C 1
ATOM 743 O O . TYR A 1 99 ? -5.875 7.893 4.922 1.00 97.56 99 TYR A O 1
ATOM 751 N N . GLU A 1 100 ? -7.872 8.758 5.468 1.00 94.50 100 GLU A N 1
ATOM 752 C CA . GLU A 1 100 ? -7.735 8.549 6.918 1.00 94.50 100 GLU A CA 1
ATOM 753 C C . GLU A 1 100 ? -7.640 7.064 7.291 1.00 94.50 100 GLU A C 1
ATOM 755 O O . GLU A 1 100 ? -6.881 6.694 8.186 1.00 94.50 100 GLU A O 1
ATOM 760 N N . GLN A 1 101 ? -8.334 6.197 6.547 1.00 93.81 101 GLN A N 1
ATOM 761 C CA . GLN A 1 101 ? -8.283 4.746 6.723 1.00 93.81 101 GLN A CA 1
ATOM 762 C C . GLN A 1 101 ? -6.882 4.186 6.453 1.00 93.81 101 GLN A C 1
ATOM 764 O O . GLN A 1 101 ? -6.535 3.125 6.972 1.00 93.81 101 GLN A O 1
ATOM 769 N N . ILE A 1 102 ? -6.043 4.890 5.686 1.00 96.62 102 ILE A N 1
ATOM 770 C CA . ILE A 1 102 ? -4.643 4.513 5.502 1.00 96.62 102 ILE A CA 1
ATOM 771 C C . ILE A 1 102 ? -3.839 5.053 6.685 1.00 96.62 102 ILE A C 1
ATOM 773 O O . ILE A 1 102 ? -3.381 6.195 6.698 1.00 96.62 102 ILE A O 1
ATOM 777 N N . ALA A 1 103 ? -3.664 4.206 7.697 1.00 90.31 103 ALA A N 1
ATOM 778 C CA . ALA A 1 103 ? -2.985 4.544 8.945 1.00 90.31 103 ALA A CA 1
ATOM 779 C C . ALA A 1 103 ? -1.454 4.558 8.812 1.00 90.31 103 ALA A C 1
ATOM 781 O O . ALA A 1 103 ? -0.767 5.147 9.645 1.00 90.31 103 ALA A O 1
ATOM 782 N N . ALA A 1 104 ? -0.907 3.880 7.800 1.00 91.88 104 ALA A N 1
ATOM 783 C CA . ALA A 1 104 ? 0.520 3.873 7.504 1.00 91.88 104 ALA A CA 1
ATOM 784 C C . ALA A 1 104 ? 0.792 3.472 6.048 1.00 91.88 104 ALA A C 1
ATOM 786 O O . ALA A 1 104 ? -0.006 2.783 5.412 1.00 91.88 104 ALA A O 1
ATOM 787 N N . VAL A 1 105 ? 1.960 3.859 5.546 1.00 95.56 105 VAL A N 1
ATOM 788 C CA . VAL A 1 105 ? 2.442 3.503 4.205 1.00 95.56 105 VAL A CA 1
ATOM 789 C C . VAL A 1 105 ? 3.854 2.944 4.285 1.00 95.56 105 VAL A C 1
ATOM 791 O O . VAL A 1 105 ? 4.521 3.085 5.309 1.00 95.56 105 VAL A O 1
ATOM 794 N N . GLY A 1 106 ? 4.347 2.277 3.249 1.00 94.81 106 GLY A N 1
ATOM 795 C CA . GLY A 1 106 ? 5.663 1.671 3.370 1.00 94.81 106 GLY A CA 1
ATOM 796 C C . GLY A 1 106 ? 6.143 0.859 2.191 1.00 94.81 106 GLY A C 1
ATOM 797 O O . GLY A 1 106 ? 5.579 0.911 1.102 1.00 94.81 106 GLY A O 1
ATOM 798 N N . VAL A 1 107 ? 7.186 0.069 2.442 1.00 93.25 107 VAL A N 1
ATOM 799 C CA . VAL A 1 107 ? 7.746 -0.862 1.458 1.00 93.25 107 VAL A CA 1
ATOM 800 C C . VAL A 1 107 ? 7.991 -2.239 2.061 1.00 93.25 107 VAL A C 1
ATOM 802 O O . VAL A 1 107 ? 8.455 -2.371 3.198 1.00 93.25 107 VAL A O 1
ATOM 805 N N . ASN A 1 108 ? 7.709 -3.277 1.282 1.00 89.38 108 ASN A N 1
ATOM 806 C CA . ASN A 1 108 ? 8.105 -4.648 1.581 1.00 89.38 108 ASN A CA 1
ATOM 807 C C . ASN A 1 108 ? 8.521 -5.377 0.295 1.00 89.38 108 ASN A C 1
ATOM 809 O O . ASN A 1 108 ? 8.341 -4.855 -0.798 1.00 89.38 108 ASN A O 1
ATOM 813 N N . CYS A 1 109 ? 9.120 -6.566 0.413 1.00 82.38 109 CYS A N 1
ATOM 814 C CA . CYS A 1 109 ? 9.640 -7.319 -0.745 1.00 82.38 109 CYS A CA 1
ATOM 815 C C . CYS A 1 109 ? 10.691 -6.562 -1.592 1.00 82.38 109 CYS A C 1
ATOM 817 O O . CYS A 1 109 ? 10.901 -6.894 -2.753 1.00 82.38 109 CYS A O 1
ATOM 819 N N . THR A 1 110 ? 11.388 -5.581 -1.008 1.00 82.69 110 THR A N 1
ATOM 820 C CA . THR A 1 110 ? 12.393 -4.761 -1.704 1.00 82.69 110 THR A CA 1
ATOM 821 C C . THR A 1 110 ? 13.822 -5.142 -1.286 1.00 82.69 110 THR A C 1
ATOM 823 O O . THR A 1 110 ? 14.065 -5.385 -0.091 1.00 82.69 110 THR A O 1
ATOM 826 N N . PRO A 1 111 ? 14.798 -5.154 -2.221 1.00 83.81 111 PRO A N 1
ATOM 827 C CA . PRO A 1 111 ? 16.203 -5.373 -1.894 1.00 83.81 111 PRO A CA 1
ATOM 828 C C . PRO A 1 111 ? 16.726 -4.423 -0.792 1.00 83.81 111 PRO A C 1
ATOM 830 O O . PRO A 1 111 ? 16.483 -3.213 -0.861 1.00 83.81 111 PRO A O 1
ATOM 833 N N . PRO A 1 112 ? 17.467 -4.926 0.223 1.00 84.12 112 PRO A N 1
ATOM 834 C CA . PRO A 1 112 ? 17.868 -4.134 1.390 1.00 84.12 112 PRO A CA 1
ATOM 835 C C . PRO A 1 112 ? 18.619 -2.837 1.062 1.00 84.12 112 PRO A C 1
ATOM 837 O O . PRO A 1 112 ? 18.512 -1.863 1.805 1.00 84.12 112 PRO A O 1
ATOM 840 N N . GLN A 1 113 ? 19.383 -2.813 -0.035 1.00 87.81 113 GLN A N 1
ATOM 841 C CA . GLN A 1 113 ? 20.184 -1.657 -0.440 1.00 87.81 113 GLN A CA 1
ATOM 842 C C . GLN A 1 113 ? 19.346 -0.413 -0.771 1.00 87.81 113 GLN A C 1
ATOM 844 O O . GLN A 1 113 ? 19.856 0.698 -0.659 1.00 87.81 113 GLN A O 1
ATOM 849 N N . PHE A 1 114 ? 18.070 -0.585 -1.126 1.00 92.62 114 PHE A N 1
ATOM 850 C CA . PHE A 1 114 ? 17.174 0.511 -1.507 1.00 92.62 114 PHE A CA 1
ATOM 851 C C . PHE A 1 114 ? 16.348 1.056 -0.339 1.00 92.62 114 PHE A C 1
ATOM 853 O O . PHE A 1 114 ? 15.794 2.146 -0.422 1.00 92.62 114 PHE A O 1
ATOM 860 N N . ILE A 1 115 ? 16.282 0.334 0.781 1.00 88.56 115 ILE A N 1
ATOM 861 C CA . ILE A 1 115 ? 15.383 0.666 1.893 1.00 88.56 115 ILE A CA 1
ATOM 862 C C . ILE A 1 115 ? 15.631 2.075 2.444 1.00 88.56 115 ILE A C 1
ATOM 864 O O . ILE A 1 115 ? 14.682 2.813 2.694 1.00 88.56 115 ILE A O 1
ATOM 868 N N . THR A 1 116 ? 16.895 2.473 2.612 1.00 89.88 116 THR A N 1
ATOM 869 C CA . THR A 1 116 ? 17.238 3.798 3.153 1.00 89.88 116 THR A CA 1
ATOM 870 C C . THR A 1 116 ? 16.704 4.930 2.285 1.00 89.88 116 THR A C 1
ATOM 872 O O . THR A 1 116 ? 16.081 5.853 2.806 1.00 89.88 116 THR A O 1
ATOM 875 N N . SER A 1 117 ? 16.960 4.864 0.975 1.00 95.06 117 SER A N 1
ATOM 876 C CA . SER A 1 117 ? 16.566 5.919 0.043 1.00 95.06 117 SER A CA 1
ATOM 877 C C . SER A 1 117 ? 15.049 5.973 -0.088 1.00 95.06 117 SER A C 1
ATOM 879 O O . SER A 1 117 ? 14.478 7.052 -0.015 1.00 95.06 117 SER A O 1
ATOM 881 N N . LEU A 1 118 ? 14.383 4.817 -0.133 1.00 95.69 118 LEU A N 1
ATOM 882 C CA . LEU A 1 118 ? 12.923 4.745 -0.175 1.00 95.69 118 LEU A CA 1
ATOM 883 C C . LEU A 1 118 ? 12.281 5.375 1.065 1.00 95.69 118 LEU A C 1
ATOM 885 O O . LEU A 1 118 ? 11.335 6.144 0.935 1.00 95.69 118 LEU A O 1
ATOM 889 N N . ILE A 1 119 ? 12.808 5.114 2.269 1.00 93.69 119 ILE A N 1
ATOM 890 C CA . ILE A 1 119 ? 12.327 5.777 3.493 1.00 93.69 119 ILE A CA 1
ATOM 891 C C . ILE A 1 119 ? 12.509 7.296 3.393 1.00 93.69 119 ILE A C 1
ATOM 893 O O . ILE A 1 119 ? 11.611 8.043 3.776 1.00 93.69 119 ILE A O 1
ATOM 897 N N . GLN A 1 120 ? 13.664 7.762 2.910 1.00 94.94 120 GLN A N 1
ATOM 898 C CA . GLN A 1 120 ? 13.938 9.192 2.762 1.00 94.94 120 GLN A CA 1
ATOM 899 C C . GLN A 1 120 ? 13.002 9.858 1.750 1.00 94.94 120 GLN A C 1
ATOM 901 O O . GLN A 1 120 ? 12.517 10.950 2.032 1.00 94.94 120 GLN A O 1
ATOM 906 N N . GLU A 1 121 ? 12.712 9.213 0.621 1.00 97.75 121 GLU A N 1
ATOM 907 C CA . GLU A 1 121 ? 11.761 9.734 -0.364 1.00 97.75 121 GLU A CA 1
ATOM 908 C C . GLU A 1 121 ? 10.325 9.731 0.158 1.00 97.75 121 GLU A C 1
ATOM 910 O O . GLU A 1 121 ? 9.635 10.743 0.036 1.00 97.75 121 GLU A O 1
ATOM 915 N N . MET A 1 122 ? 9.885 8.652 0.815 1.00 96.62 122 MET A N 1
ATOM 916 C CA . MET A 1 122 ? 8.539 8.580 1.392 1.00 96.62 122 MET A CA 1
ATOM 917 C C . MET A 1 122 ? 8.297 9.708 2.399 1.00 96.62 122 MET A C 1
ATOM 919 O O . MET A 1 122 ? 7.274 10.380 2.327 1.00 96.62 122 MET A O 1
ATOM 923 N N . LYS A 1 123 ? 9.268 10.006 3.276 1.00 94.62 123 LYS A N 1
ATOM 924 C CA . LYS A 1 123 ? 9.162 11.110 4.252 1.00 94.62 123 LYS A CA 1
ATOM 925 C C . LYS A 1 123 ? 8.946 12.492 3.621 1.00 94.62 123 LYS A C 1
ATOM 927 O O . LYS A 1 123 ? 8.519 13.403 4.319 1.00 94.62 123 LYS A O 1
ATOM 932 N N . LYS A 1 124 ? 9.260 12.675 2.335 1.00 96.56 124 LYS A N 1
ATOM 933 C CA . LYS A 1 124 ? 9.014 13.933 1.606 1.00 96.56 124 LYS A CA 1
ATOM 934 C C . LYS A 1 124 ? 7.601 14.020 1.019 1.00 96.56 124 LYS A C 1
ATOM 936 O O . LYS A 1 124 ? 7.254 15.067 0.475 1.00 96.56 124 LYS A O 1
ATOM 941 N N . GLY A 1 125 ? 6.845 12.922 1.023 1.00 93.62 125 GLY A N 1
ATOM 942 C CA . GLY A 1 125 ? 5.527 12.813 0.392 1.00 93.62 125 GLY A CA 1
ATOM 943 C C . GLY A 1 125 ? 4.377 12.557 1.364 1.00 93.62 125 GLY A C 1
ATOM 944 O O . GLY A 1 125 ? 3.235 12.775 0.989 1.00 93.62 125 GLY A O 1
ATOM 945 N N . THR A 1 126 ? 4.648 12.122 2.597 1.00 94.31 126 THR A N 1
ATOM 946 C CA . THR A 1 126 ? 3.603 11.762 3.570 1.00 94.31 126 THR A CA 1
ATOM 947 C C . THR A 1 126 ? 3.986 12.155 4.992 1.00 94.31 126 THR A C 1
ATOM 949 O O . THR A 1 126 ? 5.163 12.098 5.366 1.00 94.31 126 THR A O 1
ATOM 952 N N . SER A 1 127 ? 2.986 12.519 5.797 1.00 92.00 127 SER A N 1
ATOM 953 C CA . SER A 1 127 ? 3.132 12.642 7.251 1.00 92.00 127 SER A CA 1
ATOM 954 C C . SER A 1 127 ? 2.837 11.328 7.987 1.00 92.00 127 SER A C 1
ATOM 956 O O . SER A 1 127 ? 3.145 11.195 9.175 1.00 92.00 127 SER A O 1
ATOM 958 N N . LYS A 1 128 ? 2.279 10.331 7.285 1.00 90.56 128 LYS A N 1
ATOM 959 C CA . LYS A 1 128 ? 1.887 9.045 7.863 1.00 90.56 128 LYS A CA 1
ATOM 960 C C . LYS A 1 128 ? 3.111 8.234 8.316 1.00 90.56 128 LYS A C 1
ATOM 962 O O . LYS A 1 128 ? 4.192 8.330 7.725 1.00 90.56 128 LYS A O 1
ATOM 967 N N . PRO A 1 129 ? 2.961 7.381 9.346 1.00 91.06 129 PRO A N 1
ATOM 968 C CA . PRO A 1 129 ? 3.996 6.434 9.745 1.00 91.06 129 PRO A CA 1
ATOM 969 C C . PRO A 1 129 ? 4.489 5.575 8.575 1.00 91.06 129 PRO A C 1
ATOM 971 O O . PRO A 1 129 ? 3.694 5.108 7.756 1.00 91.06 129 PRO A O 1
ATOM 974 N N . ILE A 1 130 ? 5.800 5.312 8.548 1.00 89.19 130 ILE A N 1
ATOM 975 C CA . ILE A 1 130 ? 6.433 4.475 7.524 1.00 89.19 130 ILE A CA 1
ATOM 976 C C . ILE A 1 130 ? 6.673 3.060 8.066 1.00 89.19 130 ILE A C 1
ATOM 978 O O . ILE A 1 130 ? 7.319 2.865 9.099 1.00 89.19 130 ILE A O 1
ATOM 982 N N . VAL A 1 131 ? 6.193 2.052 7.341 1.00 86.75 131 VAL A N 1
ATOM 983 C CA . VAL A 1 131 ? 6.355 0.627 7.662 1.00 86.75 131 VAL A CA 1
ATOM 984 C C . VAL A 1 131 ? 7.352 -0.014 6.699 1.00 86.75 131 VAL A C 1
ATOM 986 O O . VAL A 1 131 ? 7.282 0.178 5.489 1.00 86.75 131 VAL A O 1
ATOM 989 N N . VAL A 1 132 ? 8.303 -0.791 7.222 1.00 85.69 132 VAL A N 1
ATOM 990 C CA . VAL A 1 132 ? 9.277 -1.513 6.392 1.00 85.69 132 VAL A CA 1
ATOM 991 C C . VAL A 1 132 ? 9.517 -2.910 6.941 1.00 85.69 132 VAL A C 1
ATOM 993 O O . VAL A 1 132 ? 9.856 -3.066 8.115 1.00 85.69 132 VAL A O 1
ATOM 996 N N . TYR A 1 133 ? 9.395 -3.925 6.083 1.00 78.62 133 TYR A N 1
ATOM 997 C CA . TYR A 1 133 ? 9.728 -5.314 6.414 1.00 78.62 133 TYR A CA 1
ATOM 998 C C . TYR A 1 133 ? 10.084 -6.141 5.169 1.00 78.62 133 TYR A C 1
ATOM 1000 O O . TYR A 1 133 ? 9.800 -5.751 4.043 1.00 78.62 133 TYR A O 1
ATOM 1008 N N . GLN A 1 134 ? 10.731 -7.294 5.360 1.00 68.88 134 GLN A N 1
ATOM 1009 C CA . GLN A 1 134 ? 11.082 -8.225 4.280 1.00 68.88 134 GLN A CA 1
ATOM 1010 C C . GLN A 1 134 ? 10.384 -9.568 4.483 1.00 68.88 134 GLN A C 1
ATOM 1012 O O . GLN A 1 134 ? 10.461 -10.160 5.560 1.00 68.88 134 GLN A O 1
ATOM 1017 N N . THR A 1 135 ? 9.745 -10.071 3.433 1.00 54.34 135 THR A N 1
ATOM 1018 C CA . THR A 1 135 ? 9.053 -11.362 3.398 1.00 54.34 135 THR A CA 1
ATOM 1019 C C . THR A 1 135 ? 9.922 -12.373 2.655 1.00 54.34 135 THR A C 1
ATOM 1021 O O . THR A 1 135 ? 9.700 -12.643 1.486 1.00 54.34 135 THR A O 1
ATOM 1024 N N . GLN A 1 136 ? 10.971 -12.855 3.336 1.00 42.09 136 GLN A N 1
ATOM 1025 C CA . GLN A 1 136 ? 11.474 -14.243 3.341 1.00 42.09 136 GLN A CA 1
ATOM 1026 C C . GLN A 1 136 ? 12.848 -14.311 4.054 1.00 42.09 136 GLN A C 1
ATOM 1028 O O . GLN A 1 136 ? 13.856 -13.790 3.596 1.00 42.09 136 GLN A O 1
ATOM 1033 N N . VAL A 1 137 ? 12.857 -14.974 5.217 1.00 34.12 137 VAL A N 1
ATOM 1034 C CA . VAL A 1 137 ? 14.001 -15.674 5.841 1.00 34.12 137 VAL A CA 1
ATOM 1035 C C . VAL A 1 137 ? 15.316 -14.891 6.073 1.00 34.12 137 VAL A C 1
ATOM 1037 O O . VAL A 1 137 ? 16.377 -15.276 5.598 1.00 34.12 137 VAL A O 1
ATOM 1040 N N . LYS A 1 138 ? 15.283 -13.851 6.916 1.00 28.59 138 LYS A N 1
ATOM 1041 C CA . LYS A 1 138 ? 16.260 -13.559 7.999 1.00 28.59 138 LYS A CA 1
ATOM 1042 C C . LYS A 1 138 ? 15.907 -12.204 8.605 1.00 28.59 138 LYS A C 1
ATOM 1044 O O . LYS A 1 138 ? 16.038 -11.169 7.965 1.00 28.59 138 LYS A O 1
ATOM 1049 N N . TYR A 1 139 ? 15.475 -12.213 9.862 1.00 31.02 139 TYR A N 1
ATOM 1050 C CA . TYR A 1 139 ? 15.254 -11.003 10.645 1.00 31.02 139 TYR A CA 1
ATOM 1051 C C . TYR A 1 139 ? 16.549 -10.183 10.716 1.00 31.02 139 TYR A C 1
ATOM 1053 O O . TYR A 1 139 ? 17.472 -10.538 11.449 1.00 31.02 139 TYR A O 1
ATOM 1061 N N . MET A 1 140 ? 16.627 -9.077 9.978 1.00 28.27 140 MET A N 1
ATOM 1062 C CA . MET A 1 140 ? 17.665 -8.079 10.197 1.00 28.27 140 MET A CA 1
ATOM 1063 C C . MET A 1 140 ? 17.136 -7.071 11.214 1.00 28.27 140 MET A C 1
ATOM 1065 O O . MET A 1 140 ? 16.307 -6.219 10.905 1.00 28.27 140 MET A O 1
ATOM 1069 N N . ILE A 1 141 ? 17.600 -7.183 12.461 1.00 29.97 141 ILE A N 1
ATOM 1070 C CA . ILE A 1 141 ? 17.367 -6.155 13.477 1.00 29.97 141 ILE A CA 1
ATOM 1071 C C . ILE A 1 141 ? 18.142 -4.901 13.040 1.00 29.97 141 ILE A C 1
ATOM 1073 O O . ILE A 1 141 ? 19.327 -4.744 13.332 1.00 29.97 141 ILE A O 1
ATOM 1077 N N . LEU A 1 142 ? 17.470 -3.985 12.338 1.00 35.19 142 LEU A N 1
ATOM 1078 C CA . LEU A 1 142 ? 17.985 -2.668 11.945 1.00 35.19 142 LEU A CA 1
ATOM 1079 C C . LEU A 1 142 ? 18.011 -1.697 13.139 1.00 35.19 142 LEU A C 1
ATOM 1081 O O . LEU A 1 142 ? 17.569 -0.561 13.045 1.00 35.19 142 LEU A O 1
ATOM 1085 N N . LYS A 1 143 ? 18.535 -2.128 14.293 1.00 29.73 143 LYS A N 1
ATOM 1086 C CA . LYS A 1 143 ? 18.710 -1.242 15.458 1.00 29.73 143 LYS A CA 1
ATOM 1087 C C . LYS A 1 143 ? 20.046 -0.490 15.424 1.00 29.73 143 LYS A C 1
ATOM 1089 O O . LYS A 1 143 ? 20.231 0.447 16.187 1.00 29.73 143 LYS A O 1
ATOM 1094 N N . LYS A 1 144 ? 20.988 -0.896 14.557 1.00 27.97 144 LYS A N 1
ATOM 1095 C CA . LYS A 1 144 ? 22.389 -0.436 14.616 1.00 27.97 144 LYS A CA 1
ATOM 1096 C C . LYS A 1 144 ? 22.887 0.388 13.421 1.00 27.97 144 LYS A C 1
ATOM 1098 O O . LYS A 1 144 ? 23.989 0.910 13.515 1.00 27.97 144 LYS A O 1
ATOM 1103 N N . ARG A 1 145 ? 22.129 0.519 12.318 1.00 37.97 145 ARG A N 1
ATOM 1104 C CA . ARG A 1 145 ? 22.652 1.132 11.072 1.00 37.97 145 ARG A CA 1
ATOM 1105 C C . ARG A 1 145 ? 22.126 2.532 10.734 1.00 37.97 145 ARG A C 1
ATOM 1107 O O . ARG A 1 145 ? 22.731 3.181 9.894 1.00 37.97 145 ARG A O 1
ATOM 1114 N N . TYR A 1 146 ? 21.073 3.020 11.393 1.00 40.94 146 TYR A N 1
ATOM 1115 C CA . TYR A 1 146 ? 20.395 4.252 10.954 1.00 40.94 146 TYR A CA 1
ATOM 1116 C C . TYR A 1 146 ? 20.345 5.413 11.955 1.00 40.94 146 TYR A C 1
ATOM 1118 O O . TYR A 1 146 ? 19.647 6.391 11.712 1.00 40.94 146 TYR A O 1
ATOM 1126 N N . GLY A 1 147 ? 21.120 5.354 13.042 1.00 33.78 147 GLY A N 1
ATOM 1127 C CA . GLY A 1 147 ? 21.222 6.467 13.992 1.00 33.78 147 GLY A CA 1
ATOM 1128 C C . GLY A 1 147 ? 19.897 6.820 14.687 1.00 33.78 147 GLY A C 1
ATOM 1129 O O . GLY A 1 147 ? 18.842 6.246 14.426 1.00 33.78 147 GLY A O 1
ATOM 1130 N N . ALA A 1 148 ? 19.953 7.753 15.633 1.00 35.94 148 ALA A N 1
ATOM 1131 C CA . ALA A 1 148 ? 18.837 8.117 16.509 1.00 35.94 148 ALA A CA 1
ATOM 1132 C C . ALA A 1 148 ? 17.712 8.947 15.834 1.00 35.94 148 ALA A C 1
ATOM 1134 O O . ALA A 1 148 ? 16.811 9.421 16.523 1.00 35.94 148 ALA A O 1
ATOM 1135 N N . GLU A 1 149 ? 17.727 9.118 14.506 1.00 37.47 149 GLU A N 1
ATOM 1136 C CA . GLU A 1 149 ? 16.779 9.975 13.763 1.00 37.47 149 GLU A CA 1
ATOM 1137 C C . GLU A 1 149 ? 15.526 9.253 13.234 1.00 37.47 149 GLU A C 1
ATOM 1139 O O . GLU A 1 149 ? 14.646 9.855 12.614 1.00 37.47 149 GLU A O 1
ATOM 1144 N N . ILE A 1 150 ? 15.394 7.950 13.479 1.00 41.66 150 ILE A N 1
ATOM 1145 C CA . ILE A 1 150 ? 14.261 7.161 12.990 1.00 41.66 150 ILE A CA 1
ATOM 1146 C C . ILE A 1 150 ? 13.270 6.901 14.129 1.00 41.66 150 ILE A C 1
ATOM 1148 O O . ILE A 1 150 ? 13.351 5.891 14.823 1.00 41.66 150 ILE A O 1
ATOM 1152 N N . ARG A 1 151 ? 12.319 7.824 14.330 1.00 34.56 151 ARG A N 1
ATOM 1153 C CA . ARG A 1 151 ? 11.309 7.718 15.402 1.00 34.56 151 ARG A CA 1
ATOM 1154 C C . ARG A 1 151 ? 10.065 6.884 15.048 1.00 34.56 151 ARG A C 1
ATOM 1156 O O . ARG A 1 151 ? 9.371 6.455 15.962 1.00 34.56 151 ARG A O 1
ATOM 1163 N N . HIS A 1 152 ? 9.820 6.567 13.771 1.00 37.78 152 HIS A N 1
ATOM 1164 C CA . HIS A 1 152 ? 8.591 5.879 13.332 1.00 37.78 152 HIS A CA 1
ATOM 1165 C C . HIS A 1 152 ? 8.841 4.813 12.250 1.00 37.78 152 HIS A C 1
ATOM 1167 O O . HIS A 1 152 ? 8.326 4.930 11.146 1.00 37.78 152 HIS A O 1
ATOM 1173 N N . ILE A 1 153 ? 9.638 3.777 12.546 1.00 40.56 153 ILE A N 1
ATOM 1174 C CA . ILE A 1 153 ? 9.596 2.516 11.780 1.00 40.56 153 ILE A CA 1
ATOM 1175 C C . ILE A 1 153 ? 8.968 1.448 12.667 1.00 40.56 153 ILE A C 1
ATOM 1177 O O . ILE A 1 153 ? 9.536 1.068 13.696 1.00 40.56 153 ILE A O 1
ATOM 1181 N N . LEU A 1 154 ? 7.807 0.937 12.259 1.00 40.31 154 LEU A N 1
ATOM 1182 C CA . LEU A 1 154 ? 7.228 -0.256 12.864 1.00 40.31 154 LEU A CA 1
ATOM 1183 C C . LEU A 1 154 ? 7.929 -1.490 12.275 1.00 40.31 154 LEU A C 1
ATOM 1185 O O . LEU A 1 154 ? 7.539 -2.008 11.234 1.00 40.31 154 LEU A O 1
ATOM 1189 N N . LEU A 1 155 ? 8.991 -1.952 12.939 1.00 39.50 155 LEU A N 1
ATOM 1190 C CA . LEU A 1 155 ? 9.577 -3.266 12.666 1.00 39.50 155 LEU A CA 1
ATOM 1191 C C . LEU A 1 155 ? 8.692 -4.327 13.331 1.00 39.50 155 LEU A C 1
ATOM 1193 O O . LEU A 1 155 ? 8.710 -4.473 14.556 1.00 39.50 155 LEU A O 1
ATOM 1197 N N . LEU A 1 156 ? 7.918 -5.067 12.538 1.00 38.38 156 LEU A N 1
ATOM 1198 C CA . LEU A 1 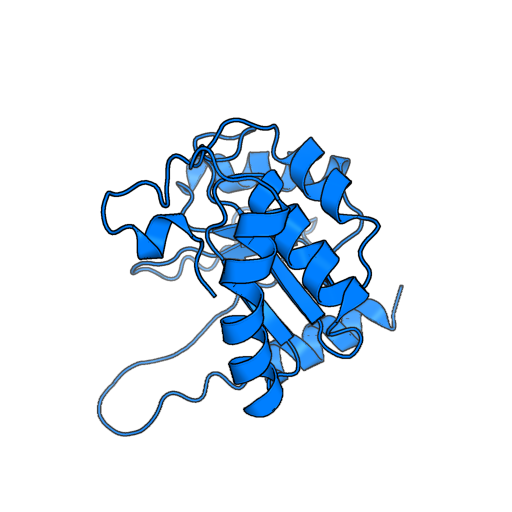156 ? 7.181 -6.232 13.026 1.00 38.38 156 LEU A CA 1
ATOM 1199 C C . LEU A 1 156 ? 8.184 -7.365 13.304 1.00 38.38 156 LEU A C 1
ATOM 1201 O O . LEU A 1 156 ? 8.688 -8.021 12.396 1.00 38.38 156 LEU A O 1
ATOM 1205 N N . GLY A 1 157 ? 8.534 -7.544 14.579 1.00 28.05 157 GLY A N 1
ATOM 1206 C CA . GLY A 1 157 ? 9.470 -8.563 15.049 1.00 28.05 157 GLY A CA 1
ATOM 1207 C C . GLY A 1 157 ? 8.794 -9.647 15.892 1.00 28.05 157 GLY A C 1
ATOM 1208 O O . GLY A 1 157 ? 8.086 -9.328 16.842 1.00 28.05 157 GLY A O 1
ATOM 1209 N N . ASN A 1 158 ? 9.145 -10.901 15.576 1.00 27.38 158 ASN A N 1
ATOM 1210 C CA . ASN A 1 158 ? 8.913 -12.182 16.269 1.00 27.38 158 ASN A CA 1
ATOM 1211 C C . ASN A 1 158 ? 7.577 -12.921 16.045 1.00 27.38 158 ASN A C 1
ATOM 1213 O O . ASN A 1 158 ? 6.613 -12.730 16.777 1.00 27.38 158 ASN A O 1
ATOM 1217 N N . VAL A 1 159 ? 7.622 -13.940 15.174 1.00 30.55 159 VAL A N 1
ATOM 1218 C CA . VAL A 1 159 ? 6.867 -15.194 15.348 1.00 30.55 159 VAL A CA 1
ATOM 1219 C C . VAL A 1 159 ? 7.870 -16.345 15.230 1.00 30.55 159 VAL A C 1
ATOM 1221 O O . VAL A 1 159 ? 8.488 -16.532 14.185 1.00 30.55 159 VAL A O 1
ATOM 1224 N N . ARG A 1 160 ? 8.078 -17.102 16.313 1.00 24.31 160 ARG A N 1
ATOM 1225 C CA . ARG A 1 160 ? 8.778 -18.393 16.245 1.00 24.31 160 ARG A CA 1
ATOM 1226 C C . ARG A 1 160 ? 7.781 -19.435 15.753 1.00 24.31 160 ARG A C 1
ATOM 1228 O O . ARG A 1 160 ? 6.777 -19.666 16.417 1.00 24.31 160 ARG A O 1
ATOM 1235 N N . ILE A 1 161 ? 8.081 -20.083 14.633 1.00 27.25 161 ILE A N 1
ATOM 1236 C CA . ILE A 1 161 ? 7.378 -21.292 14.204 1.00 27.25 161 ILE A CA 1
ATOM 1237 C C . ILE A 1 161 ? 8.215 -22.475 14.681 1.00 27.25 161 ILE A C 1
ATOM 1239 O O . ILE A 1 161 ? 9.286 -22.722 14.142 1.00 27.25 161 ILE A O 1
ATOM 1243 N N . ASN A 1 162 ? 7.734 -23.179 15.704 1.00 26.50 162 ASN A N 1
ATOM 1244 C CA . ASN A 1 162 ? 8.126 -24.555 15.985 1.00 26.50 162 ASN A CA 1
ATOM 1245 C C . ASN A 1 162 ? 6.903 -25.305 16.512 1.00 26.50 162 ASN A C 1
ATOM 1247 O O . ASN A 1 162 ? 6.498 -25.084 17.646 1.00 26.50 162 ASN A O 1
ATOM 1251 N N . GLY A 1 163 ? 6.354 -26.171 15.653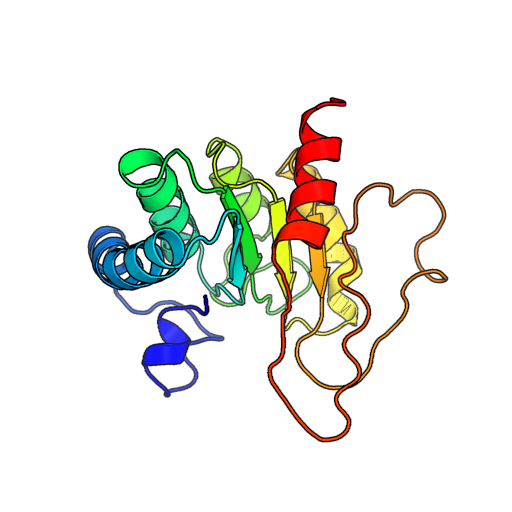 1.00 32.50 163 GLY A N 1
ATOM 1252 C CA . GLY A 1 163 ? 5.545 -27.340 15.999 1.00 32.50 163 GLY A CA 1
ATOM 1253 C C . GLY A 1 163 ? 4.273 -27.093 16.814 1.00 32.50 163 GLY A C 1
ATOM 1254 O O . GLY A 1 163 ? 4.329 -26.928 18.021 1.00 32.50 163 GLY A O 1
ATOM 1255 N N . THR A 1 164 ? 3.120 -27.257 16.163 1.00 29.11 164 THR A N 1
ATOM 1256 C CA . THR A 1 164 ? 1.753 -27.370 16.720 1.00 29.11 164 THR A CA 1
ATOM 1257 C C . THR A 1 164 ? 0.980 -26.078 17.064 1.00 29.11 164 THR A C 1
ATOM 1259 O O . THR A 1 164 ? 1.379 -25.264 17.884 1.00 29.11 164 THR A O 1
ATOM 1262 N N . LYS A 1 165 ? -0.206 -26.000 16.428 1.00 30.06 165 LYS A N 1
ATOM 1263 C CA . LYS A 1 165 ? -1.400 -25.151 16.636 1.00 30.06 165 LYS A CA 1
ATOM 1264 C C . LYS A 1 165 ? -1.316 -23.633 16.365 1.00 30.06 165 LYS A C 1
ATOM 1266 O O . LYS A 1 165 ? -0.768 -22.864 17.138 1.00 30.06 165 LYS A O 1
ATOM 1271 N N . THR A 1 166 ? -2.030 -23.243 15.295 1.00 30.80 166 THR A N 1
ATOM 1272 C CA . THR A 1 166 ? -2.695 -21.944 15.024 1.00 30.80 166 THR A CA 1
ATOM 1273 C C . THR A 1 166 ? -1.890 -20.676 15.315 1.00 30.80 166 THR A C 1
ATOM 1275 O O . THR A 1 166 ? -1.867 -20.170 16.434 1.00 30.80 166 THR A O 1
ATOM 1278 N N . ALA A 1 167 ? -1.318 -20.097 14.258 1.00 27.47 167 ALA A N 1
ATOM 1279 C CA . ALA A 1 167 ? -0.750 -18.759 14.292 1.00 27.47 167 ALA A CA 1
ATOM 1280 C C . ALA A 1 167 ? -1.854 -17.722 14.565 1.00 27.47 167 ALA A C 1
ATOM 1282 O O . ALA A 1 167 ? -2.671 -17.428 13.697 1.00 27.47 167 ALA A O 1
ATOM 1283 N N . ARG A 1 168 ? -1.865 -17.140 15.768 1.00 25.41 168 ARG A N 1
ATOM 1284 C CA . ARG A 1 168 ? -2.457 -15.818 15.995 1.00 25.41 168 ARG A CA 1
ATOM 1285 C C . ARG A 1 168 ? -1.345 -14.788 15.866 1.00 25.41 168 ARG A C 1
ATOM 1287 O O . ARG A 1 168 ? -0.631 -14.515 16.824 1.00 25.41 168 ARG A O 1
ATOM 1294 N N . ILE A 1 169 ? -1.229 -14.185 14.689 1.00 35.03 169 ILE A N 1
ATOM 1295 C CA . ILE A 1 169 ? -0.871 -12.771 14.637 1.00 35.03 169 ILE A CA 1
ATOM 1296 C C . ILE A 1 169 ? -2.180 -12.065 14.975 1.00 35.03 169 ILE A C 1
ATOM 1298 O O . ILE A 1 169 ? -3.032 -11.914 14.108 1.00 35.03 169 ILE A O 1
ATOM 1302 N N . SER A 1 170 ? -2.415 -11.714 16.241 1.00 31.34 170 SER A N 1
ATOM 1303 C CA . SER A 1 170 ? -3.498 -10.769 16.502 1.00 31.34 170 SER A CA 1
ATOM 1304 C C . SER A 1 170 ? -2.996 -9.409 16.029 1.00 31.34 170 SER A C 1
ATOM 1306 O O . SER A 1 170 ? -2.159 -8.788 16.695 1.00 31.34 170 SER A O 1
ATOM 1308 N N . SER A 1 171 ? -3.498 -8.980 14.873 1.00 38.56 171 SER A N 1
ATOM 1309 C CA . SER A 1 171 ? -3.589 -7.588 14.410 1.00 38.56 171 SER A CA 1
ATOM 1310 C C . SER A 1 171 ? -3.615 -6.564 15.557 1.00 38.56 171 SER A C 1
ATOM 1312 O O . SER A 1 171 ? -2.928 -5.553 15.476 1.00 38.56 171 SER A O 1
ATOM 1314 N N . ALA A 1 172 ? -4.282 -6.881 16.672 1.00 31.52 172 ALA A N 1
ATOM 1315 C CA . ALA A 1 172 ? -4.350 -6.117 17.917 1.00 31.52 172 ALA A CA 1
ATOM 1316 C C . ALA A 1 172 ? -3.023 -5.517 18.442 1.00 31.52 172 ALA A C 1
ATOM 1318 O O . ALA A 1 172 ? -3.033 -4.385 18.910 1.00 31.52 172 ALA A O 1
ATOM 1319 N N . ALA A 1 173 ? -1.870 -6.200 18.384 1.00 34.28 173 ALA A N 1
ATOM 1320 C CA . ALA A 1 173 ? -0.625 -5.652 18.962 1.00 34.28 173 ALA A CA 1
ATOM 1321 C C . ALA A 1 173 ? 0.044 -4.591 18.064 1.00 34.28 173 ALA A C 1
ATOM 1323 O O . ALA A 1 173 ? 0.616 -3.617 18.560 1.00 34.28 173 ALA A O 1
ATOM 1324 N N . ALA A 1 174 ? -0.042 -4.770 16.743 1.00 39.59 174 ALA A N 1
ATOM 1325 C CA . ALA A 1 174 ? 0.381 -3.769 15.766 1.00 39.59 174 ALA A CA 1
ATOM 1326 C C . ALA A 1 174 ? -0.633 -2.612 15.709 1.00 39.59 174 ALA A C 1
ATOM 1328 O O . ALA A 1 174 ? -0.236 -1.448 15.719 1.00 39.59 174 ALA A O 1
ATOM 1329 N N . ALA A 1 175 ? -1.929 -2.934 15.769 1.00 36.19 175 ALA A N 1
ATOM 1330 C CA . ALA A 1 175 ? -3.032 -1.982 15.793 1.00 36.19 175 ALA A CA 1
ATOM 1331 C C . ALA A 1 175 ? -3.036 -1.090 17.037 1.00 36.19 175 ALA A C 1
ATOM 1333 O O . ALA A 1 175 ? -3.089 0.129 16.906 1.00 36.19 175 ALA A O 1
ATOM 1334 N N . ALA A 1 176 ? -2.846 -1.654 18.232 1.00 32.97 176 ALA A N 1
ATOM 1335 C CA . ALA A 1 176 ? -2.761 -0.881 19.472 1.00 32.97 176 ALA A CA 1
ATOM 1336 C C . ALA A 1 176 ? -1.563 0.084 19.489 1.00 32.97 176 ALA A C 1
ATOM 1338 O O . ALA A 1 176 ? -1.590 1.111 20.170 1.00 32.97 176 ALA A O 1
ATOM 1339 N N . ARG A 1 177 ? -0.491 -0.228 18.746 1.00 39.44 177 ARG A N 1
ATOM 1340 C CA . ARG A 1 177 ? 0.681 0.649 18.626 1.00 39.44 177 ARG A CA 1
ATOM 1341 C C . ARG A 1 177 ? 0.479 1.745 17.578 1.00 39.44 177 ARG A C 1
ATOM 1343 O O . ARG A 1 177 ? 0.978 2.843 17.796 1.00 39.44 177 ARG A O 1
ATOM 1350 N N . LEU A 1 178 ? -0.275 1.479 16.510 1.00 38.41 178 LEU A N 1
ATOM 1351 C CA . LEU A 1 178 ? -0.695 2.484 15.524 1.00 38.41 178 LEU A CA 1
ATOM 1352 C C . LEU A 1 178 ? -1.740 3.456 16.106 1.00 38.41 178 LEU A C 1
ATOM 1354 O O . LEU A 1 178 ? -1.555 4.665 15.997 1.00 38.41 178 LEU A O 1
ATOM 1358 N N . GLN A 1 179 ? -2.752 2.957 16.827 1.00 32.62 179 GLN A N 1
ATOM 1359 C CA . GLN A 1 179 ? -3.754 3.792 17.511 1.00 32.62 179 GLN A CA 1
ATOM 1360 C C . GLN A 1 179 ? -3.118 4.748 18.530 1.00 32.62 179 GLN A C 1
ATOM 1362 O O . GLN A 1 179 ? -3.477 5.919 18.592 1.00 32.62 179 GLN A O 1
ATOM 1367 N N . LYS A 1 180 ? -2.113 4.289 19.289 1.00 32.72 180 LYS A N 1
ATOM 1368 C CA . LYS A 1 180 ? -1.385 5.162 20.226 1.00 32.72 180 LYS A CA 1
ATOM 1369 C C . LYS A 1 180 ? -0.586 6.269 19.542 1.00 32.72 180 LYS A C 1
ATOM 1371 O O . LYS A 1 180 ? -0.424 7.318 20.146 1.00 32.72 180 LYS A O 1
ATOM 1376 N N . ILE A 1 181 ? -0.084 6.050 18.324 1.00 36.00 181 ILE A N 1
ATOM 1377 C CA . ILE A 1 181 ? 0.662 7.074 17.578 1.00 36.00 181 ILE A CA 1
ATOM 1378 C C . ILE A 1 181 ? -0.302 8.152 17.063 1.00 36.00 181 ILE A C 1
ATOM 1380 O O . ILE A 1 181 ? -0.019 9.329 17.253 1.00 36.00 181 ILE A O 1
ATOM 1384 N N . SER A 1 182 ? -1.465 7.756 16.531 1.00 33.41 182 SER A N 1
ATOM 1385 C CA . SER A 1 182 ? -2.508 8.677 16.042 1.00 33.41 182 SER A CA 1
ATOM 1386 C C . SER A 1 182 ? -3.127 9.565 17.129 1.00 33.41 182 SER A C 1
ATOM 1388 O O . SER A 1 182 ? -3.667 10.615 16.809 1.00 33.41 182 SER A O 1
ATOM 1390 N N . MET A 1 183 ? -3.084 9.156 18.400 1.00 30.72 183 MET A N 1
ATOM 1391 C CA . MET A 1 183 ? -3.637 9.927 19.525 1.00 30.72 183 MET A CA 1
ATOM 1392 C C . MET A 1 183 ? -2.634 10.901 20.167 1.00 30.72 183 MET A C 1
ATOM 1394 O O . MET A 1 183 ? -2.978 11.576 21.134 1.00 30.72 183 MET A O 1
ATOM 1398 N N . THR A 1 184 ? -1.386 10.950 19.687 1.00 31.92 184 THR A N 1
ATOM 1399 C CA . THR A 1 184 ? -0.301 11.752 20.296 1.00 31.92 184 THR A CA 1
ATOM 1400 C C . THR A 1 184 ? 0.316 12.791 19.357 1.00 31.92 184 THR A C 1
ATOM 1402 O O . THR A 1 184 ? 1.370 13.343 19.674 1.00 31.92 184 THR A O 1
ATOM 1405 N N . SER A 1 185 ? -0.329 13.056 18.221 1.00 33.00 185 SER A N 1
ATOM 1406 C CA . SER A 1 185 ? 0.070 14.044 17.209 1.00 33.00 185 SER A CA 1
ATOM 1407 C C . SER A 1 185 ? -1.001 15.103 17.029 1.00 33.00 185 SER A C 1
ATOM 1409 O O . SER A 1 185 ? -2.172 14.683 16.904 1.00 33.00 185 SER A O 1
#

Radius of gyration: 15.99 Å; chains: 1; bounding box: 40×41×38 Å

InterPro domains:
  IPR003726 Homocysteine-binding domain [PF02574] (1-135)
  IPR003726 Homocysteine-binding domain [PS50970] (1-185)
  IPR036589 Homocysteine-binding domain superfamily [G3DSA:3.20.20.330] (1-148)
  IPR036589 Homocysteine-binding domain superfamily [SSF82282] (1-133)
  IPR051486 Homocysteine S-methyltransferase [PTHR46015] (1-134)

Secondary structure (DSSP, 8-state):
---HHHHHTSSGGGT------HHHHHHHHHHHHHHHHHTT-SEEEEEEE--HHHHHHHHHHHHHH-TT-EEEEEE-BSSSSBBSSS-BHHHHHHHHTT-TTEEEEEEES--GGGHHHHHHHHTTT-SSPEEEE-SSS----TTSSSGGG---EE--------SSS-----THHHHHHHHHHHT--

Organism: Bacillus safensis (NCBI:txid561879)

Sequence (185 aa):
MGPFGAYLSDGSEYKGNYGLSEQALIDFHRPRIQALVEAGADILACETIPCLIEATAIAKLLQDEFSGTSAWITFSAKDGLHISEGDSIRDCVQALEPYEQIAAVGVNCTPPQFITSLIQEMKKGTSKPIVVYQTQVKYMILKKRYGAEIRHILLLGNVRINGTKTARISSAAAAARLQKISMTS

Foldseek 3Di:
DAAPCVVVVPPCLLADPPVDALVVLLVVCVVVVVVCVVVPAQEEEYASYQDLSNVLSVLVSCVPPVVRHAYEHAFDPPALAAGSNGDGLLVSLLSSAVRPSHQEYEHEQYDPVNRVSSVVSVVNRHPHAYEYDYPDDDDDPPPPDDPPPRPGYPDPDDDDDDDDDDDDPPSVVVVVVSVVVVVPD